Protein AF-A0A428X388-F1 (afdb_monomer)

pLDDT: mean 81.87, std 16.09, range [38.66, 98.56]

Nearest PDB structures (foldseek):
  1j8b-assembly1_A-2  TM=7.955E-01  e=9.023E-04  Haemophilus influenzae Rd KW20
  1pug-assembly1_A  TM=8.215E-01  e=1.025E-02  Escherichia coli
  1ybx-assembly1_A  TM=8.013E-01  e=8.458E-03  Acetivibrio thermocellus
  7aor-assembly1_an  TM=6.323E-01  e=2.354E-03  Trypanosoma cruzi strain CL Brener
  5yrx-assembly1_A-2  TM=7.423E-01  e=7.934E-03  Mycobacterium tuberculosis H37Rv

Secondary structure (DSSP, 8-state):
--TTTT------PPTTGGGTS-HHHHHHHHHHHHHHHHHHHHHHHHHHHHHHTTTS-SS-----------------SS-HHHHHHHHHHHHHHHHHHHHHHHHHHHHHHHHHTSPEEEE-TTSSEEEEE-TTS-EEEEEE-HHHHHHS-HHHHHHHHHHHHHHHHHHHHHHHHHHHHT-S-HHHHHHHT-HHHHHHHTTPPP----------

Solvent-accessible surface area (backbone atoms only — not comparable to full-atom values): 12632 Å² total; per-residue (Å²): 144,74,85,72,83,79,67,84,87,70,47,86,47,60,84,70,47,75,83,79,42,54,60,80,49,46,42,59,51,51,52,50,52,50,52,51,54,51,48,56,49,52,53,54,50,52,57,49,54,65,59,56,74,78,74,75,76,87,77,76,82,76,79,90,80,77,91,75,81,79,82,78,77,85,75,92,61,101,57,67,67,65,52,52,53,50,52,51,50,52,50,53,50,52,48,54,52,49,54,52,48,52,50,50,51,52,51,50,50,58,46,37,68,37,76,44,73,9,47,15,97,85,66,48,23,39,25,29,21,32,48,81,61,49,80,76,46,58,47,65,42,50,74,58,52,70,72,51,53,44,64,55,51,17,49,35,50,32,40,3,46,53,40,26,51,52,52,38,50,50,54,50,50,55,50,62,75,62,52,90,51,65,64,54,57,55,36,72,75,28,66,59,59,46,34,50,74,70,72,40,79,63,77,74,78,71,80,73,76,81,80,127

Sequence (212 aa):
MLATLGRIASVDVGPGWRSRISPADLTTAALAAYREASSRRLETWAAEIGRTDVSSGLDEMPSSDAGADPVIGSGSGPADESSHESIRRLWCLLQDATDRLGEVIREAAARGQAVVTGRDPGGHVVASFTGSGELTGLTLDEAWAAEAGHREIGTAVTAAITDGYAVVDQQARDSTSRWPFPDLDRISGSPAALLATLGLPAVAQDDVPRRD

Foldseek 3Di:
DPLPLDADQFFFFDPPVVVPAALVCVFVVSVVVVVVVVVVSVVVVVVVVVVVVPPPDPPDPDPPDDDDDPPPPPPPDPCVPVVVVLVVVVVVVVVVVVVVVVVVVVVVVVQQQDWFWFFFPVRQKIWIAGLSLHTDGIHGNNVCSVPDDSVRVRVGHSRRSVRSVVRSVVVVVVVVVVPPPPVVVVCVVDVQVVCVVSVHPRPPPPPPPPDD

Structure (mmCIF, N/CA/C/O backbone):
data_AF-A0A428X388-F1
#
_entry.id   AF-A0A428X388-F1
#
loop_
_atom_site.group_PDB
_atom_site.id
_atom_site.type_symbol
_atom_site.label_atom_id
_atom_site.label_alt_id
_atom_site.label_comp_id
_atom_site.label_asym_id
_atom_site.label_entity_id
_atom_site.label_seq_id
_atom_site.pdbx_PDB_ins_code
_atom_site.Cartn_x
_atom_site.Cartn_y
_atom_site.Cartn_z
_atom_site.occupancy
_atom_site.B_iso_or_equiv
_atom_site.auth_seq_id
_atom_site.auth_comp_id
_atom_site.auth_asym_id
_atom_site.auth_atom_id
_atom_site.pdbx_PDB_model_num
ATOM 1 N N . MET A 1 1 ? 5.345 -13.272 -11.390 1.00 38.66 1 MET A N 1
ATOM 2 C CA . MET A 1 1 ? 4.284 -13.436 -10.369 1.00 38.66 1 MET A CA 1
ATOM 3 C C . MET A 1 1 ? 4.889 -13.295 -8.960 1.00 38.66 1 MET A C 1
ATOM 5 O O . MET A 1 1 ? 4.853 -14.233 -8.182 1.00 38.66 1 MET A O 1
ATOM 9 N N . LEU A 1 2 ? 5.499 -12.139 -8.644 1.00 45.59 2 LEU A N 1
ATOM 10 C CA . LEU A 1 2 ? 6.309 -11.919 -7.422 1.00 45.59 2 LEU A CA 1
ATOM 11 C C . LEU A 1 2 ? 5.704 -10.889 -6.435 1.00 45.59 2 LEU A C 1
ATOM 13 O O . LEU A 1 2 ? 6.283 -10.640 -5.387 1.00 45.59 2 LEU A O 1
ATOM 17 N N . ALA A 1 3 ? 4.531 -10.309 -6.721 1.00 51.09 3 ALA A N 1
ATOM 18 C CA . ALA A 1 3 ? 3.997 -9.153 -5.979 1.00 51.09 3 ALA A CA 1
ATOM 19 C C . ALA A 1 3 ? 3.155 -9.481 -4.722 1.00 51.09 3 ALA A C 1
ATOM 21 O O . ALA A 1 3 ? 2.735 -8.570 -4.005 1.00 51.09 3 ALA A O 1
ATOM 22 N N . THR A 1 4 ? 2.890 -10.761 -4.436 1.00 58.19 4 THR A N 1
ATOM 23 C CA . THR A 1 4 ? 2.055 -11.171 -3.286 1.00 58.19 4 THR A CA 1
ATOM 24 C C . THR A 1 4 ? 2.866 -11.501 -2.032 1.00 58.19 4 THR A C 1
ATOM 26 O O . THR A 1 4 ? 2.307 -11.577 -0.939 1.00 58.19 4 THR A O 1
ATOM 29 N N . LEU A 1 5 ? 4.186 -11.672 -2.163 1.00 64.25 5 LEU A N 1
ATOM 30 C CA . LEU A 1 5 ? 5.093 -11.899 -1.040 1.00 64.25 5 LEU A CA 1
ATOM 31 C C . LEU A 1 5 ? 5.226 -10.584 -0.279 1.00 64.25 5 LEU A C 1
ATOM 33 O O . LEU A 1 5 ? 6.119 -9.783 -0.545 1.00 64.25 5 LEU A O 1
ATOM 37 N N . GLY A 1 6 ? 4.332 -10.322 0.667 1.00 79.44 6 GLY A N 1
ATOM 38 C CA . GLY A 1 6 ? 4.185 -8.940 1.112 1.00 79.44 6 GLY A CA 1
ATOM 39 C C . GLY A 1 6 ? 3.277 -8.721 2.288 1.00 79.44 6 GLY A C 1
ATOM 40 O O . GLY A 1 6 ? 3.643 -8.089 3.275 1.00 79.44 6 GLY A O 1
ATOM 41 N N . ARG A 1 7 ? 2.042 -9.146 2.068 1.00 90.94 7 ARG A N 1
ATOM 42 C CA . ARG A 1 7 ? 0.906 -8.339 2.476 1.00 90.94 7 ARG A CA 1
ATOM 43 C C . ARG A 1 7 ? 0.354 -8.808 3.800 1.00 90.94 7 ARG A C 1
ATOM 45 O O . ARG A 1 7 ? 0.352 -9.999 4.105 1.00 90.94 7 ARG A O 1
ATOM 52 N N . ILE A 1 8 ? -0.147 -7.845 4.555 1.00 92.19 8 ILE A N 1
ATOM 53 C CA . ILE A 1 8 ? -0.944 -8.124 5.738 1.00 92.19 8 ILE A CA 1
ATOM 54 C C . ILE A 1 8 ? -2.233 -8.797 5.263 1.00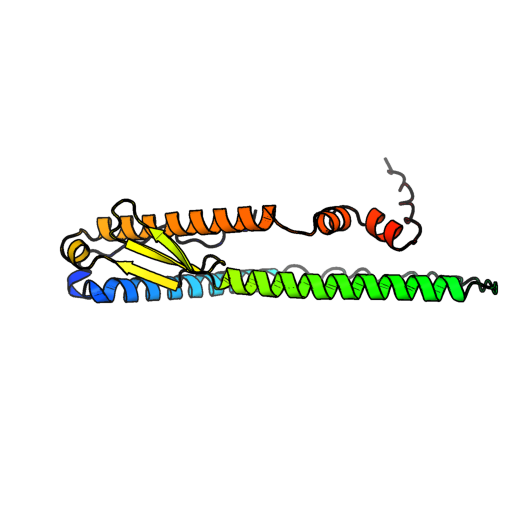 92.19 8 ILE A C 1
ATOM 56 O O . ILE A 1 8 ? -2.983 -8.212 4.485 1.00 92.19 8 ILE A O 1
ATOM 60 N N . ALA A 1 9 ? -2.461 -10.034 5.700 1.00 92.88 9 ALA A N 1
ATOM 61 C CA . ALA A 1 9 ? -3.679 -10.772 5.373 1.00 92.88 9 ALA A CA 1
ATOM 62 C C . ALA A 1 9 ? -4.852 -10.359 6.274 1.00 92.88 9 ALA A C 1
ATOM 64 O O . ALA A 1 9 ? -5.982 -10.248 5.809 1.00 92.88 9 ALA A O 1
ATOM 65 N N . SER A 1 10 ? -4.576 -10.128 7.559 1.00 95.19 10 SER A N 1
ATOM 66 C CA . SER A 1 10 ? -5.562 -9.710 8.552 1.00 95.19 10 SER A CA 1
ATOM 67 C C . SER A 1 10 ? -4.907 -8.936 9.692 1.00 95.19 10 SER A C 1
ATOM 69 O O . SER A 1 10 ? -3.714 -9.088 9.968 1.00 95.19 10 SER A O 1
ATOM 71 N N . VAL A 1 11 ? -5.709 -8.110 10.360 1.00 96.00 11 VAL A N 1
ATOM 72 C CA . VAL A 1 11 ? -5.360 -7.422 11.602 1.00 96.00 11 VAL A CA 1
ATOM 73 C C . VAL A 1 11 ? -6.357 -7.822 12.679 1.00 96.00 11 VAL A C 1
ATOM 75 O O . VAL A 1 11 ? -7.550 -7.539 12.575 1.00 96.00 11 VAL A O 1
ATOM 78 N N . ASP A 1 12 ? -5.849 -8.443 13.738 1.00 97.12 12 ASP A N 1
ATOM 79 C CA . ASP A 1 12 ? -6.640 -8.856 14.892 1.00 97.12 12 ASP A CA 1
ATOM 80 C C . ASP A 1 12 ? -6.395 -7.919 16.076 1.00 97.12 12 ASP A C 1
ATOM 82 O O . ASP A 1 12 ? -5.263 -7.727 16.525 1.00 97.12 12 ASP A O 1
ATOM 86 N N . VAL A 1 13 ? -7.475 -7.352 16.619 1.00 96.88 13 VAL A N 1
ATOM 87 C CA . VAL A 1 13 ? -7.430 -6.548 17.845 1.00 96.88 13 VAL A CA 1
ATOM 88 C C . VAL A 1 13 ? -7.901 -7.409 19.009 1.00 96.88 13 VAL A C 1
ATOM 90 O O . VAL A 1 13 ? -9.017 -7.930 19.010 1.00 96.88 13 VAL A O 1
ATOM 93 N N . GLY A 1 14 ? -7.046 -7.556 20.021 1.00 96.31 14 GLY A N 1
ATOM 94 C CA . GLY A 1 14 ? -7.346 -8.379 21.188 1.00 96.31 14 GLY A CA 1
ATOM 95 C C . GLY A 1 14 ? -8.554 -7.868 21.992 1.00 96.31 14 GLY A C 1
ATOM 96 O O . GLY A 1 14 ? -8.772 -6.654 22.101 1.00 96.31 14 GLY A O 1
ATOM 97 N N . PRO A 1 15 ? -9.343 -8.768 22.609 1.00 95.88 15 PRO A N 1
ATOM 98 C CA . PRO A 1 15 ? -10.388 -8.357 23.536 1.00 95.88 15 PRO A CA 1
ATOM 99 C C . PRO A 1 15 ? -9.775 -7.601 24.723 1.00 95.88 15 PRO A C 1
ATOM 101 O O . PRO A 1 15 ? -8.695 -7.934 25.209 1.00 95.88 15 PRO A O 1
ATOM 104 N N . GLY A 1 16 ? -10.469 -6.565 25.194 1.00 94.62 16 GLY A N 1
ATOM 105 C CA . GLY A 1 16 ? -10.000 -5.749 26.316 1.00 94.62 16 GLY A CA 1
ATOM 106 C C . GLY A 1 16 ? -8.892 -4.750 25.973 1.00 94.62 16 GLY A C 1
ATOM 107 O O . GLY A 1 16 ? -8.341 -4.161 26.892 1.00 94.62 16 GLY A O 1
ATOM 108 N N . TRP A 1 17 ? -8.580 -4.504 24.693 1.00 95.62 17 TRP A N 1
ATOM 109 C CA . TRP A 1 17 ? -7.577 -3.505 24.282 1.00 95.62 17 TRP A CA 1
ATOM 110 C C . TRP A 1 17 ? -7.770 -2.133 24.953 1.00 95.62 17 TRP A C 1
ATOM 112 O O . TRP A 1 17 ? -6.794 -1.514 25.369 1.00 95.62 17 TRP A O 1
ATOM 122 N N . ARG A 1 18 ? -9.028 -1.719 25.160 1.00 95.88 18 ARG A N 1
ATOM 123 C CA . ARG A 1 18 ? -9.400 -0.457 25.820 1.00 95.88 18 ARG A CA 1
ATOM 124 C C . ARG A 1 18 ? -8.858 -0.297 27.239 1.00 95.88 18 ARG A C 1
ATOM 126 O O . ARG A 1 18 ? -8.722 0.825 27.704 1.00 95.88 18 ARG A O 1
ATOM 133 N N . SER A 1 19 ? -8.578 -1.391 27.952 1.00 97.00 19 SER A N 1
ATOM 134 C CA . SER A 1 19 ? -8.001 -1.307 29.301 1.00 97.00 19 SER A CA 1
ATOM 135 C C . SER A 1 19 ? -6.494 -1.047 29.292 1.00 97.00 19 SER A C 1
ATOM 137 O O . SER A 1 19 ? -5.920 -0.782 30.344 1.00 97.00 19 SER A O 1
ATOM 139 N N . ARG A 1 20 ? -5.847 -1.143 28.124 1.00 96.81 20 ARG A N 1
ATOM 140 C CA . ARG A 1 20 ? -4.391 -1.030 27.964 1.00 96.81 20 ARG A CA 1
ATOM 141 C C . ARG A 1 20 ? -3.971 0.149 27.098 1.00 96.81 20 ARG A C 1
ATOM 143 O O . ARG A 1 20 ? -2.893 0.687 27.313 1.00 96.81 20 ARG A O 1
ATOM 150 N N . ILE A 1 21 ? -4.777 0.492 26.097 1.00 96.44 21 ILE A N 1
ATOM 151 C CA . ILE A 1 21 ? -4.431 1.452 25.050 1.00 96.44 21 ILE A CA 1
ATOM 152 C C . ILE A 1 21 ? -5.644 2.353 24.822 1.00 96.44 21 ILE A C 1
ATOM 154 O O . ILE A 1 21 ? -6.772 1.862 24.723 1.00 96.44 21 ILE A O 1
ATOM 158 N N . SER A 1 22 ? -5.416 3.666 24.765 1.00 95.56 22 SER A N 1
ATOM 159 C CA . SER A 1 22 ? -6.469 4.624 24.427 1.00 95.56 22 SER A CA 1
ATOM 160 C C . SER A 1 22 ? -6.843 4.514 22.937 1.00 95.56 22 SER A C 1
ATOM 162 O O . SER A 1 22 ? -6.022 4.065 22.136 1.00 95.56 22 SER A O 1
ATOM 164 N N . PRO A 1 23 ? -8.056 4.917 22.514 1.00 93.31 23 PRO A N 1
ATOM 165 C CA . PRO A 1 23 ? -8.412 4.934 21.092 1.00 93.31 23 PRO A CA 1
ATOM 166 C C . PRO A 1 23 ? -7.421 5.725 20.222 1.00 93.31 23 PRO A C 1
ATOM 168 O O . PRO A 1 23 ? -7.079 5.268 19.133 1.00 93.31 23 PRO A O 1
ATOM 171 N N . ALA A 1 24 ? -6.895 6.844 20.732 1.00 91.38 24 ALA A N 1
ATOM 172 C CA . ALA A 1 24 ? -5.895 7.664 20.045 1.00 91.38 24 ALA A CA 1
ATOM 173 C C . ALA A 1 24 ? -4.551 6.931 19.851 1.00 91.38 24 ALA A C 1
ATOM 175 O O . ALA A 1 24 ? -3.897 7.079 18.819 1.00 91.38 24 ALA A O 1
ATOM 176 N N . ASP A 1 25 ? -4.156 6.082 20.805 1.00 95.94 25 ASP A N 1
ATOM 177 C CA . ASP A 1 25 ? -2.898 5.322 20.748 1.00 95.94 25 ASP A CA 1
ATOM 178 C C . ASP A 1 25 ? -3.000 4.041 19.902 1.00 95.94 25 ASP A C 1
ATOM 180 O O . ASP A 1 25 ? -1.984 3.412 19.585 1.00 95.94 25 ASP A O 1
ATOM 184 N N . LEU A 1 26 ? -4.215 3.633 19.520 1.00 95.06 26 LEU A N 1
ATOM 185 C CA . LEU A 1 26 ? -4.456 2.386 18.797 1.00 95.06 26 LEU A CA 1
ATOM 186 C C . LEU A 1 26 ? -3.793 2.378 17.414 1.00 95.06 26 LEU A C 1
ATOM 188 O O . LEU A 1 26 ? -3.253 1.355 16.994 1.00 95.06 26 LEU A O 1
ATOM 192 N N . THR A 1 27 ? -3.786 3.520 16.727 1.00 95.44 27 THR A N 1
ATOM 193 C CA . THR A 1 27 ? -3.130 3.693 15.420 1.00 95.44 27 THR A CA 1
ATOM 194 C C . THR A 1 27 ? -1.617 3.519 15.528 1.00 95.44 27 THR A C 1
ATOM 196 O O . THR A 1 27 ? -1.015 2.775 14.752 1.00 95.44 27 THR A O 1
ATOM 199 N N . THR A 1 28 ? -1.007 4.133 16.544 1.00 95.88 28 THR A N 1
ATOM 200 C CA . THR A 1 28 ? 0.424 4.008 16.845 1.00 95.88 28 THR A CA 1
ATOM 201 C C . THR A 1 28 ? 0.790 2.564 17.184 1.00 95.88 28 THR A C 1
ATOM 203 O O . THR A 1 28 ? 1.770 2.035 16.654 1.00 95.88 28 THR A O 1
ATOM 206 N N . ALA A 1 29 ? -0.016 1.893 18.012 1.00 95.94 29 ALA A N 1
ATOM 207 C CA . ALA A 1 29 ? 0.194 0.492 18.367 1.00 95.94 29 ALA A CA 1
ATOM 208 C C . ALA A 1 29 ? 0.075 -0.442 17.150 1.00 95.94 29 ALA A C 1
ATOM 210 O O . ALA A 1 29 ? 0.906 -1.334 16.975 1.00 95.94 29 ALA A O 1
ATOM 211 N N . ALA A 1 30 ? -0.911 -0.214 16.277 1.00 94.81 30 ALA A N 1
ATOM 212 C CA . ALA A 1 30 ? -1.085 -0.982 15.047 1.00 94.81 30 ALA A CA 1
ATOM 213 C C . ALA A 1 30 ? 0.105 -0.809 14.085 1.00 94.81 30 ALA A C 1
ATOM 215 O O . ALA A 1 30 ? 0.614 -1.796 13.553 1.00 94.81 30 ALA A O 1
ATOM 216 N N . LEU A 1 31 ? 0.604 0.420 13.907 1.00 95.69 31 LEU A N 1
ATOM 217 C CA . LEU A 1 31 ? 1.796 0.687 13.091 1.00 95.69 31 LEU A CA 1
ATOM 218 C C . LEU A 1 31 ? 3.059 0.042 13.676 1.00 95.69 31 LEU A C 1
ATOM 220 O O . LEU A 1 31 ? 3.881 -0.487 12.927 1.00 95.69 31 LEU A O 1
ATOM 224 N N . ALA A 1 32 ? 3.220 0.053 15.001 1.00 96.00 32 ALA A N 1
ATOM 225 C CA . ALA A 1 32 ? 4.333 -0.625 15.660 1.00 96.00 32 ALA A CA 1
ATOM 226 C C . ALA A 1 32 ? 4.282 -2.145 15.433 1.00 96.00 32 ALA A C 1
ATOM 228 O O . ALA A 1 32 ? 5.282 -2.735 15.021 1.00 96.00 32 ALA A O 1
ATOM 229 N N . ALA A 1 33 ? 3.107 -2.758 15.609 1.00 95.19 33 ALA A N 1
ATOM 230 C CA . ALA A 1 33 ? 2.899 -4.182 15.353 1.00 95.19 33 ALA A CA 1
ATOM 231 C C . ALA A 1 33 ? 3.174 -4.553 13.884 1.00 95.19 33 ALA A C 1
ATOM 233 O O . ALA A 1 33 ? 3.804 -5.575 13.610 1.00 95.19 33 ALA A O 1
ATOM 234 N N . TYR A 1 34 ? 2.769 -3.703 12.935 1.00 94.44 34 TYR A N 1
ATOM 235 C CA . TYR A 1 34 ? 3.084 -3.885 11.516 1.00 94.44 34 TYR A CA 1
ATOM 236 C C . TYR A 1 34 ? 4.594 -3.878 11.239 1.00 94.44 34 TYR A C 1
ATOM 238 O O . TYR A 1 34 ? 5.100 -4.749 10.524 1.00 94.44 34 TYR A O 1
ATOM 246 N N . ARG A 1 35 ? 5.328 -2.913 11.804 1.00 94.25 35 ARG A N 1
ATOM 247 C CA . ARG A 1 35 ? 6.787 -2.815 11.629 1.00 94.25 35 ARG A CA 1
ATOM 248 C C . ARG A 1 35 ? 7.498 -4.029 12.211 1.00 94.25 35 ARG A C 1
ATOM 250 O O . ARG A 1 35 ? 8.385 -4.582 11.567 1.00 94.25 35 ARG A O 1
ATOM 257 N N . GLU A 1 36 ? 7.072 -4.484 13.386 1.00 95.38 36 GLU A N 1
ATOM 258 C CA . GLU A 1 36 ? 7.605 -5.697 14.003 1.00 95.38 36 GLU A CA 1
ATOM 259 C C . GLU A 1 36 ? 7.332 -6.940 13.142 1.00 95.38 36 GLU A C 1
ATOM 261 O O . GLU A 1 36 ? 8.247 -7.722 12.877 1.00 95.38 36 GLU A O 1
ATOM 266 N N . ALA A 1 37 ? 6.103 -7.103 12.640 1.00 93.06 37 ALA A N 1
ATOM 267 C CA . ALA A 1 37 ? 5.752 -8.204 11.743 1.00 93.06 37 ALA A CA 1
ATOM 268 C C . ALA A 1 37 ? 6.585 -8.179 10.448 1.00 93.06 37 ALA A C 1
ATOM 270 O O . ALA A 1 37 ? 7.050 -9.223 9.984 1.00 93.06 37 ALA A O 1
ATOM 271 N N . SER A 1 38 ? 6.825 -6.985 9.899 1.00 91.06 38 SER A N 1
ATOM 272 C CA . SER A 1 38 ? 7.677 -6.786 8.724 1.00 91.06 38 SER A CA 1
ATOM 273 C C . SER A 1 38 ? 9.138 -7.159 9.002 1.00 91.06 38 SER A C 1
ATOM 275 O O . SER A 1 38 ? 9.738 -7.862 8.190 1.00 91.06 38 SER A O 1
ATOM 277 N N . SER A 1 39 ? 9.691 -6.783 10.164 1.00 93.62 39 SER A N 1
ATOM 278 C CA . SER A 1 39 ? 11.056 -7.162 10.576 1.00 93.62 39 SER A CA 1
ATOM 279 C C . SER A 1 39 ? 11.214 -8.675 10.685 1.00 93.62 39 SER A C 1
ATOM 281 O O . SER A 1 39 ? 12.067 -9.256 10.017 1.00 93.62 39 SER A O 1
ATOM 283 N N . ARG A 1 40 ? 10.322 -9.343 11.433 1.00 94.62 40 ARG A N 1
ATOM 284 C CA . ARG A 1 40 ? 10.354 -10.809 11.601 1.00 94.62 40 ARG A CA 1
ATOM 285 C C . ARG A 1 40 ? 10.288 -11.538 10.267 1.00 94.62 40 ARG A C 1
ATOM 287 O O . ARG A 1 40 ? 10.903 -12.587 10.074 1.00 94.62 40 ARG A O 1
ATOM 294 N N . ARG A 1 41 ? 9.527 -10.988 9.325 1.00 90.62 41 ARG A N 1
ATOM 295 C CA . ARG A 1 41 ? 9.430 -11.543 7.984 1.00 90.62 41 ARG A CA 1
ATOM 296 C C . ARG A 1 41 ? 10.732 -11.388 7.201 1.00 90.62 41 ARG A C 1
ATOM 298 O O . ARG A 1 41 ? 11.147 -12.354 6.564 1.00 90.62 41 ARG A O 1
ATOM 305 N N . LEU A 1 42 ? 11.368 -10.217 7.245 1.00 91.31 42 LEU A N 1
ATOM 306 C CA . LEU A 1 42 ? 12.675 -10.003 6.614 1.00 91.31 42 LEU A CA 1
ATOM 307 C C . LEU A 1 42 ? 13.737 -10.931 7.211 1.00 91.31 42 LEU A C 1
ATOM 309 O O . LEU A 1 42 ? 14.496 -11.538 6.463 1.00 91.31 42 LEU A O 1
ATOM 313 N N . GLU A 1 43 ? 13.732 -11.116 8.530 1.00 93.94 43 GLU A N 1
ATOM 314 C CA . GLU A 1 43 ? 14.608 -12.062 9.231 1.00 93.94 43 GLU A CA 1
ATOM 315 C C . GLU A 1 43 ? 14.364 -13.508 8.774 1.00 93.94 43 GLU A C 1
ATOM 317 O O . GLU A 1 43 ? 15.310 -14.232 8.464 1.00 93.94 43 GLU A O 1
ATOM 322 N N . THR A 1 44 ? 13.096 -13.917 8.658 1.00 92.00 44 THR A N 1
ATOM 323 C CA . THR A 1 44 ? 12.720 -15.257 8.175 1.00 92.00 44 THR A CA 1
ATOM 324 C C . THR A 1 44 ? 13.182 -15.481 6.735 1.00 92.00 44 THR A C 1
ATOM 326 O O . THR A 1 44 ? 13.716 -16.540 6.409 1.00 92.00 44 THR A O 1
ATOM 329 N N . TRP A 1 45 ? 13.010 -14.478 5.872 1.00 89.44 45 TRP A N 1
ATOM 330 C CA . TRP A 1 45 ? 13.443 -14.539 4.479 1.00 89.44 45 TRP A CA 1
ATOM 331 C C . TRP A 1 45 ? 14.972 -14.579 4.351 1.00 89.44 45 TRP A C 1
ATOM 333 O O . TRP A 1 45 ? 15.503 -15.412 3.617 1.00 89.44 45 TRP A O 1
ATOM 343 N N . ALA A 1 46 ? 15.690 -13.755 5.118 1.00 89.25 46 ALA A N 1
ATOM 344 C CA . ALA A 1 46 ? 17.152 -13.765 5.154 1.00 89.25 46 ALA A CA 1
ATOM 345 C C . ALA A 1 46 ? 17.705 -15.118 5.637 1.00 89.25 46 ALA A C 1
ATOM 347 O O . ALA A 1 46 ? 18.658 -15.645 5.061 1.00 89.25 46 ALA A O 1
ATOM 348 N N . ALA A 1 47 ? 17.070 -15.725 6.645 1.00 91.19 47 ALA A N 1
ATOM 349 C CA . ALA A 1 47 ? 17.433 -17.050 7.140 1.00 91.19 47 ALA A CA 1
ATOM 350 C C . ALA A 1 47 ? 17.176 -18.179 6.123 1.00 91.19 47 ALA A C 1
ATOM 352 O O . ALA A 1 47 ? 17.807 -19.233 6.212 1.00 91.19 47 ALA A O 1
ATOM 353 N N . GLU A 1 48 ? 16.243 -17.997 5.184 1.00 88.50 48 GLU A N 1
ATOM 354 C CA . GLU A 1 48 ? 15.973 -18.951 4.100 1.00 88.50 48 GLU A CA 1
ATOM 355 C C . GLU A 1 48 ? 17.030 -18.860 2.989 1.00 88.50 48 GLU A C 1
ATOM 357 O O . GLU A 1 48 ? 17.550 -19.883 2.540 1.00 88.50 48 GLU A O 1
ATOM 362 N N . ILE A 1 49 ? 17.422 -17.641 2.600 1.00 86.44 49 ILE A N 1
ATOM 363 C CA . ILE A 1 49 ? 18.489 -17.427 1.607 1.00 86.44 49 ILE A CA 1
ATOM 364 C C . ILE A 1 49 ? 19.809 -18.016 2.103 1.00 86.44 49 ILE A C 1
ATOM 366 O O . ILE A 1 49 ? 20.444 -18.786 1.385 1.00 86.44 49 ILE A O 1
ATOM 370 N N . GLY A 1 50 ? 20.172 -17.754 3.363 1.00 84.88 50 GLY A N 1
ATOM 371 C CA . GLY A 1 50 ? 21.397 -18.299 3.954 1.00 84.88 50 GLY A CA 1
ATOM 372 C C . GLY A 1 50 ? 21.432 -19.831 4.025 1.00 84.88 50 GLY A C 1
ATOM 373 O O . GLY A 1 50 ? 22.511 -20.415 4.045 1.00 84.88 50 GLY A O 1
ATOM 374 N N . ARG A 1 51 ? 20.273 -20.507 4.027 1.00 84.25 51 ARG A N 1
ATOM 375 C CA . ARG A 1 51 ? 20.195 -21.978 3.957 1.00 84.25 51 ARG A CA 1
ATOM 376 C C . ARG A 1 51 ? 20.382 -22.519 2.539 1.00 84.25 51 ARG A C 1
ATOM 378 O O . ARG A 1 51 ? 20.835 -23.651 2.389 1.00 84.25 51 ARG A O 1
ATOM 385 N N . THR A 1 52 ? 20.071 -21.724 1.519 1.00 75.31 52 THR A N 1
ATOM 386 C CA . THR A 1 52 ? 20.147 -22.143 0.111 1.00 75.31 52 THR A CA 1
ATOM 387 C C . THR A 1 52 ? 21.586 -22.092 -0.420 1.00 75.31 52 THR A C 1
ATOM 389 O O . THR A 1 52 ? 22.001 -23.005 -1.135 1.00 75.31 52 THR A O 1
ATOM 392 N N . ASP A 1 53 ? 22.378 -21.101 0.001 1.00 63.91 53 ASP A N 1
ATOM 393 C CA . ASP A 1 53 ? 23.757 -20.901 -0.481 1.00 63.91 53 ASP A CA 1
ATOM 394 C C . ASP A 1 53 ? 24.767 -21.956 0.006 1.00 63.91 53 ASP A C 1
ATOM 396 O O . ASP A 1 53 ? 25.799 -22.165 -0.626 1.00 63.91 53 ASP A O 1
ATOM 400 N N . VAL A 1 54 ? 24.491 -22.667 1.104 1.00 58.94 54 VAL A N 1
ATOM 401 C CA . VAL A 1 54 ? 25.473 -23.596 1.704 1.00 58.94 54 VAL A CA 1
ATOM 402 C C . VAL A 1 54 ? 25.314 -25.040 1.200 1.00 58.94 54 VAL A C 1
ATOM 404 O O . VAL A 1 54 ? 26.177 -25.876 1.451 1.00 58.94 54 VAL A O 1
ATOM 407 N N . SER A 1 55 ? 24.244 -25.364 0.46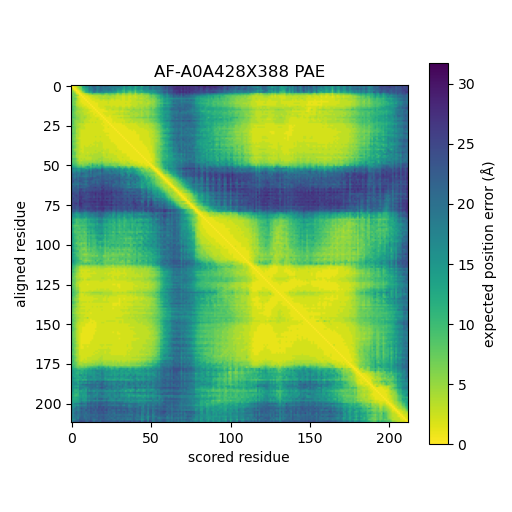1 1.00 56.09 55 SER A N 1
ATOM 408 C CA . SER A 1 55 ? 23.933 -26.756 0.080 1.00 56.09 55 SER A CA 1
ATOM 409 C C . SER A 1 55 ? 24.089 -27.106 -1.406 1.00 56.09 55 SER A C 1
ATOM 411 O O . SER A 1 55 ? 23.988 -28.284 -1.729 1.00 56.09 55 SER A O 1
ATOM 413 N N . SER A 1 56 ? 24.363 -26.151 -2.308 1.00 54.44 56 SER A N 1
ATOM 414 C CA . SER A 1 56 ? 24.196 -26.405 -3.759 1.00 54.44 56 SER A CA 1
ATOM 415 C C . SER A 1 56 ? 25.377 -26.068 -4.686 1.00 54.44 56 SER A C 1
ATOM 417 O O . SER A 1 56 ? 25.144 -25.933 -5.882 1.00 54.44 56 SER A O 1
ATOM 419 N N . GLY A 1 57 ? 26.631 -25.931 -4.229 1.00 52.59 57 GLY A N 1
ATOM 420 C CA . GLY A 1 57 ? 27.659 -25.408 -5.152 1.00 52.59 57 GLY A CA 1
ATOM 421 C C . GLY A 1 57 ? 29.134 -25.638 -4.845 1.00 52.59 57 GLY A C 1
ATOM 422 O O . GLY A 1 57 ? 29.926 -24.731 -5.076 1.00 52.59 57 GLY A O 1
ATOM 423 N N . LEU A 1 58 ? 29.530 -26.817 -4.355 1.00 54.72 58 LEU A N 1
ATOM 424 C CA . LEU A 1 58 ? 30.944 -27.233 -4.424 1.00 54.72 58 LEU A CA 1
ATOM 425 C C . LEU A 1 58 ? 31.208 -28.404 -5.376 1.00 54.72 58 LEU A C 1
ATOM 427 O O . LEU A 1 58 ? 32.359 -28.816 -5.485 1.00 54.72 58 LEU A O 1
ATOM 431 N N . ASP A 1 59 ? 30.197 -28.891 -6.099 1.00 51.81 59 ASP A N 1
ATOM 432 C CA . ASP A 1 59 ? 30.424 -29.850 -7.178 1.00 51.81 59 ASP A CA 1
ATOM 433 C C . ASP A 1 59 ? 30.415 -29.138 -8.533 1.00 51.81 59 ASP A C 1
ATOM 435 O O . ASP A 1 59 ? 29.435 -28.514 -8.935 1.00 51.81 59 ASP A O 1
ATOM 439 N N . GLU A 1 60 ? 31.555 -29.263 -9.208 1.00 53.28 60 GLU A N 1
ATOM 440 C CA . GLU A 1 60 ? 31.741 -29.077 -10.644 1.00 53.28 60 GLU A CA 1
ATOM 441 C C . GLU A 1 60 ? 31.616 -27.645 -11.185 1.00 53.28 60 GLU A C 1
ATOM 443 O O . GLU A 1 60 ? 30.728 -27.279 -11.948 1.00 53.28 60 GLU A O 1
ATOM 448 N N . MET A 1 61 ? 32.636 -26.841 -10.876 1.00 51.97 61 MET A N 1
ATOM 449 C CA . MET A 1 61 ? 33.102 -25.811 -11.804 1.00 51.97 61 MET A CA 1
ATOM 450 C C . MET A 1 61 ? 33.614 -26.532 -13.070 1.00 51.97 61 MET A C 1
ATOM 452 O O . MET A 1 61 ? 34.638 -27.217 -12.977 1.00 51.97 61 MET A O 1
ATOM 456 N N . PRO A 1 62 ? 32.960 -26.428 -14.244 1.00 55.03 62 PRO A N 1
ATOM 457 C CA . PRO A 1 62 ? 33.531 -26.968 -15.467 1.00 55.03 62 PRO A CA 1
ATOM 458 C C . PRO A 1 62 ? 34.806 -26.182 -15.772 1.00 55.03 62 PRO A C 1
ATOM 460 O O . PRO A 1 62 ? 34.777 -24.969 -15.998 1.00 55.03 62 PRO A O 1
ATOM 463 N N . SER A 1 63 ? 35.946 -26.867 -15.728 1.00 46.72 63 SER A N 1
ATOM 464 C CA . SER A 1 63 ? 37.212 -26.327 -16.207 1.00 46.72 63 SER A CA 1
ATOM 465 C C . SER A 1 63 ? 37.035 -25.905 -17.664 1.00 46.72 63 SER A C 1
ATOM 467 O O . SER A 1 63 ? 36.799 -26.732 -18.541 1.00 46.72 63 SER A O 1
ATOM 469 N N . SER A 1 64 ? 37.106 -24.597 -17.904 1.00 47.75 64 SER A N 1
ATOM 470 C CA . SER A 1 64 ? 37.108 -24.000 -19.235 1.00 47.75 64 SER A CA 1
ATOM 471 C C . SER A 1 64 ? 38.440 -24.317 -19.911 1.00 47.75 64 SER A C 1
ATOM 473 O O . SER A 1 64 ? 39.368 -23.512 -19.874 1.00 47.75 64 SER A O 1
ATOM 475 N N . ASP A 1 65 ? 38.530 -25.505 -20.497 1.00 52.56 65 ASP A N 1
ATOM 476 C CA . ASP A 1 65 ? 39.672 -25.968 -21.274 1.00 52.56 65 ASP A CA 1
ATOM 477 C C . ASP A 1 65 ? 39.267 -26.007 -22.756 1.00 52.56 65 ASP A C 1
ATOM 479 O O . ASP A 1 65 ? 38.584 -26.930 -23.192 1.00 52.56 65 ASP A O 1
ATOM 483 N N . ALA A 1 66 ? 39.600 -24.946 -23.502 1.00 49.97 66 ALA A N 1
ATOM 484 C CA . ALA A 1 66 ? 39.830 -24.948 -24.955 1.00 49.97 66 ALA A CA 1
ATOM 485 C C . ALA A 1 66 ? 40.077 -23.513 -25.449 1.00 49.97 66 ALA A C 1
ATOM 487 O O . ALA A 1 66 ? 39.153 -22.766 -25.775 1.00 49.97 66 ALA A O 1
ATOM 488 N N . GLY A 1 67 ? 41.354 -23.138 -25.523 1.00 47.44 67 GLY A N 1
ATOM 489 C CA . GLY A 1 67 ? 41.793 -21.977 -26.283 1.00 47.44 67 GLY A CA 1
ATOM 490 C C . GLY A 1 67 ? 41.553 -22.196 -27.777 1.00 47.44 67 GLY A C 1
ATOM 491 O O . GLY A 1 67 ? 42.124 -23.103 -28.379 1.00 47.44 67 GLY A O 1
ATOM 492 N N . ALA A 1 68 ? 40.726 -21.343 -28.372 1.00 48.59 68 ALA A N 1
ATOM 493 C CA . ALA A 1 68 ? 40.734 -21.082 -29.801 1.00 48.59 68 ALA A CA 1
ATOM 494 C C . ALA A 1 68 ? 41.199 -19.635 -29.982 1.00 48.59 68 ALA A C 1
ATOM 496 O O . ALA A 1 68 ? 40.466 -18.695 -29.673 1.00 48.59 68 ALA A O 1
ATOM 497 N N . ASP A 1 69 ? 42.448 -19.476 -30.421 1.00 49.28 69 ASP A N 1
ATOM 498 C CA . ASP A 1 69 ? 43.028 -18.186 -30.790 1.00 49.28 69 ASP A CA 1
ATOM 499 C C . ASP A 1 69 ? 42.149 -17.509 -31.856 1.00 49.28 69 ASP A C 1
ATOM 501 O O . ASP A 1 69 ? 41.923 -18.094 -32.924 1.00 49.28 69 ASP A O 1
ATOM 505 N N . PRO A 1 70 ? 41.661 -16.276 -31.630 1.00 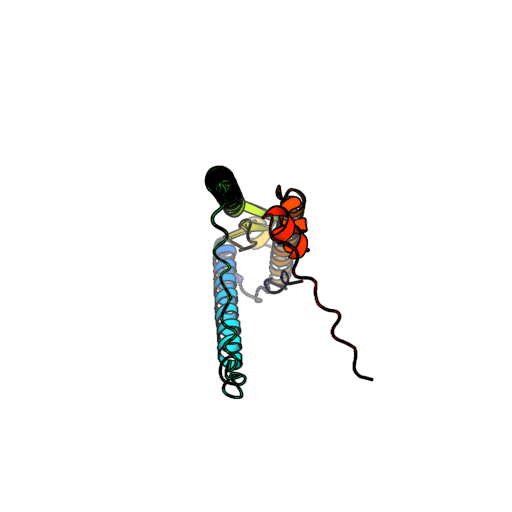53.56 70 PRO A N 1
ATOM 506 C CA . PRO A 1 70 ? 41.037 -15.515 -32.694 1.00 53.56 70 PRO A CA 1
ATOM 507 C C . PRO A 1 70 ? 42.124 -15.124 -33.701 1.00 53.56 70 PRO A C 1
ATOM 509 O O . PRO A 1 70 ? 42.992 -14.297 -33.425 1.00 53.56 70 PRO A O 1
ATOM 512 N N . VAL A 1 71 ? 42.070 -15.713 -34.896 1.00 54.19 71 VAL A N 1
ATOM 513 C CA . VAL A 1 71 ? 42.833 -15.250 -36.061 1.00 54.19 71 VAL A CA 1
ATOM 514 C C . VAL A 1 71 ? 42.335 -13.847 -36.413 1.00 54.19 71 VAL A C 1
ATOM 516 O O . VAL A 1 71 ? 41.354 -13.670 -37.134 1.00 54.19 71 VAL A O 1
ATOM 519 N N . ILE A 1 72 ? 43.000 -12.829 -35.866 1.00 52.69 72 ILE A N 1
ATOM 520 C CA . ILE A 1 72 ? 42.790 -11.429 -36.229 1.00 52.69 72 ILE A CA 1
ATOM 521 C C . ILE A 1 72 ? 43.393 -11.230 -37.623 1.00 52.69 72 ILE A C 1
ATOM 523 O O . ILE A 1 72 ? 44.589 -10.993 -37.785 1.00 52.69 72 ILE A O 1
ATOM 527 N N . GLY A 1 73 ? 42.557 -11.361 -38.652 1.00 46.19 73 GLY A N 1
ATOM 528 C CA . GLY A 1 73 ? 42.907 -10.992 -40.018 1.00 46.19 73 GLY A CA 1
ATOM 529 C C . GLY A 1 73 ? 43.125 -9.482 -40.118 1.00 46.19 73 GLY A C 1
ATOM 530 O O . GLY A 1 73 ? 42.167 -8.712 -40.132 1.00 46.19 73 GLY A O 1
ATOM 531 N N . SER A 1 74 ? 44.386 -9.053 -40.193 1.00 45.56 74 SER A N 1
ATOM 532 C CA . SER A 1 74 ? 44.781 -7.668 -40.468 1.00 45.56 74 SER A CA 1
ATOM 533 C C . SER A 1 74 ? 44.441 -7.278 -41.911 1.00 45.56 74 SER A C 1
ATOM 535 O O . SER A 1 74 ? 45.284 -7.310 -42.805 1.00 45.56 74 SER A O 1
ATOM 537 N N . GLY A 1 75 ? 43.183 -6.913 -42.149 1.00 48.97 75 GLY A N 1
ATOM 538 C CA . GLY A 1 75 ? 42.753 -6.239 -43.370 1.00 48.97 75 GLY A CA 1
ATOM 539 C C . GLY A 1 75 ? 43.034 -4.740 -43.282 1.00 48.97 75 GLY A C 1
ATOM 540 O O . GLY A 1 75 ? 42.183 -3.977 -42.836 1.00 48.97 75 GLY A O 1
ATOM 541 N N . SER A 1 76 ? 44.221 -4.303 -43.706 1.00 49.34 76 SER A N 1
ATOM 542 C CA . SER A 1 76 ? 44.557 -2.882 -43.875 1.00 49.34 76 SER A CA 1
ATOM 543 C C . SER A 1 76 ? 43.884 -2.317 -45.133 1.00 49.34 76 SER A C 1
ATOM 545 O O . SER A 1 76 ? 44.496 -2.218 -46.192 1.00 49.34 76 SER A O 1
ATOM 547 N N . GLY A 1 77 ? 42.601 -1.975 -45.021 1.00 56.09 77 GLY A N 1
ATOM 548 C CA . GLY A 1 77 ? 41.873 -1.132 -45.976 1.00 56.09 77 GLY A CA 1
ATOM 549 C C . GLY A 1 77 ? 41.447 0.192 -45.322 1.00 56.09 77 GLY A C 1
ATOM 550 O O . GLY A 1 77 ? 41.493 0.286 -44.096 1.00 56.09 77 GLY A O 1
ATOM 551 N N . PRO A 1 78 ? 41.031 1.218 -46.093 1.00 50.84 78 PRO A N 1
ATOM 552 C CA . PRO A 1 78 ? 40.616 2.536 -45.588 1.00 50.84 78 PRO A CA 1
ATOM 553 C C . PRO A 1 78 ? 39.271 2.471 -44.827 1.00 50.84 78 PRO A C 1
ATOM 555 O O . PRO A 1 78 ? 38.251 2.978 -45.280 1.00 50.84 78 PRO A O 1
ATOM 558 N N . ALA A 1 79 ? 39.270 1.802 -43.672 1.00 55.62 79 ALA A N 1
ATOM 559 C CA . ALA A 1 79 ? 38.110 1.494 -42.828 1.00 55.62 79 ALA A CA 1
ATOM 560 C C . ALA A 1 79 ? 38.005 2.388 -41.571 1.00 55.62 79 ALA A C 1
ATOM 562 O O . ALA A 1 79 ? 37.157 2.163 -40.703 1.00 55.62 79 ALA A O 1
ATOM 563 N N . ASP A 1 80 ? 38.857 3.409 -41.466 1.00 59.03 80 ASP A N 1
ATOM 564 C CA . ASP A 1 80 ? 39.058 4.163 -40.223 1.00 59.03 80 ASP A CA 1
ATOM 565 C C . ASP A 1 80 ? 37.958 5.215 -39.962 1.00 59.03 80 ASP A C 1
ATOM 567 O O . ASP A 1 80 ? 37.575 5.467 -38.821 1.00 59.03 80 ASP A O 1
ATOM 571 N N . GLU A 1 81 ? 37.343 5.776 -41.011 1.00 64.50 81 GLU A N 1
ATOM 572 C CA . GLU A 1 81 ? 36.273 6.777 -40.846 1.00 64.50 81 GLU A CA 1
ATOM 573 C C . GLU A 1 81 ? 34.914 6.154 -40.477 1.00 64.50 81 GLU A C 1
ATOM 575 O O . GLU A 1 81 ? 34.198 6.681 -39.626 1.00 64.50 81 GLU A O 1
ATOM 580 N N . SER A 1 82 ? 34.562 4.998 -41.055 1.00 68.06 82 SER A N 1
ATOM 581 C CA . SER A 1 82 ? 33.285 4.320 -40.750 1.00 68.06 82 SER A CA 1
ATOM 582 C C . SER A 1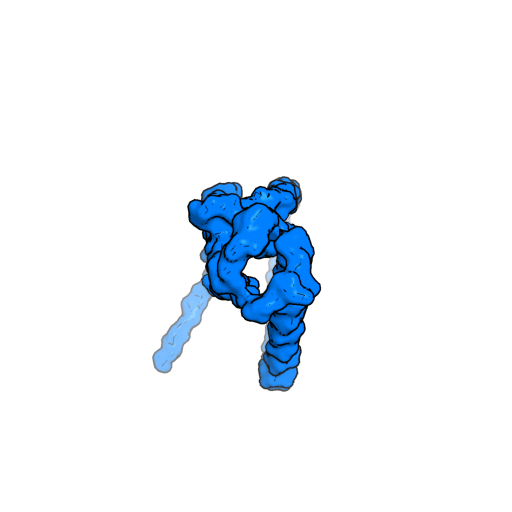 82 ? 33.257 3.709 -39.344 1.00 68.06 82 SER A C 1
ATOM 584 O O . SER A 1 82 ? 32.199 3.655 -38.709 1.00 68.06 82 SER A O 1
ATOM 586 N N . SER A 1 83 ? 34.414 3.285 -38.830 1.00 71.31 83 SER A N 1
ATOM 587 C CA . SER A 1 83 ? 34.538 2.714 -37.483 1.00 71.31 83 SER A CA 1
ATOM 588 C C . SER A 1 83 ? 34.389 3.791 -36.405 1.00 71.31 83 SER A C 1
ATOM 590 O O . SER A 1 83 ? 33.620 3.613 -35.457 1.00 71.31 83 SER A O 1
ATOM 592 N N . HIS A 1 84 ? 35.034 4.949 -36.585 1.00 77.31 84 HIS A N 1
ATOM 593 C CA . HIS A 1 84 ? 34.889 6.086 -35.672 1.00 77.31 84 HIS A CA 1
ATOM 594 C C . HIS A 1 84 ? 33.455 6.628 -35.617 1.00 77.31 84 HIS A C 1
ATOM 596 O O . HIS A 1 84 ? 32.948 6.913 -34.530 1.00 77.31 84 HIS A O 1
ATOM 602 N N . GLU A 1 85 ? 32.769 6.718 -36.758 1.00 79.12 85 GLU A N 1
ATOM 603 C CA . GLU A 1 85 ? 31.372 7.164 -36.805 1.00 79.12 85 GLU A CA 1
ATOM 604 C C . GLU A 1 85 ? 30.425 6.171 -36.105 1.00 79.12 85 GLU A C 1
ATOM 606 O O . GLU A 1 85 ? 29.506 6.577 -35.391 1.00 79.12 85 GLU A O 1
ATOM 611 N N . SER A 1 86 ? 30.681 4.866 -36.231 1.00 74.50 86 SER A N 1
ATOM 612 C CA . SER A 1 86 ? 29.892 3.822 -35.561 1.00 74.50 86 SER A CA 1
ATOM 613 C C . SER A 1 86 ? 30.044 3.872 -34.036 1.00 74.50 86 SER A C 1
ATOM 615 O O . SER A 1 86 ? 29.047 3.842 -33.314 1.00 74.50 86 SER A O 1
ATOM 617 N N . ILE A 1 87 ? 31.276 4.033 -33.536 1.00 82.25 87 ILE A N 1
ATOM 618 C CA . ILE A 1 87 ? 31.553 4.189 -32.098 1.00 82.25 87 ILE A CA 1
ATOM 619 C C . ILE A 1 87 ? 30.901 5.466 -31.559 1.00 82.25 87 ILE A C 1
ATOM 621 O O . ILE A 1 87 ? 30.285 5.443 -30.493 1.00 82.25 87 ILE A O 1
ATOM 625 N N . ARG A 1 88 ? 30.979 6.576 -32.305 1.00 84.56 88 ARG A N 1
ATOM 626 C CA . ARG A 1 88 ? 30.356 7.844 -31.910 1.00 84.56 88 ARG A CA 1
ATOM 627 C C . ARG A 1 88 ? 28.837 7.723 -31.806 1.00 84.56 88 ARG A C 1
ATOM 629 O O . ARG A 1 88 ? 28.257 8.211 -30.839 1.00 84.56 88 ARG A O 1
ATOM 636 N N . ARG A 1 89 ? 28.193 7.038 -32.755 1.00 77.12 89 ARG A N 1
ATOM 637 C CA . ARG A 1 89 ? 26.747 6.763 -32.706 1.00 77.12 89 ARG A CA 1
ATOM 638 C C . ARG A 1 89 ? 26.369 5.881 -31.523 1.00 77.12 89 ARG A C 1
ATOM 640 O O . ARG A 1 89 ? 25.405 6.204 -30.834 1.00 77.12 89 ARG A O 1
ATOM 647 N N . LEU A 1 90 ? 27.133 4.820 -31.253 1.00 79.81 90 LEU A N 1
ATOM 648 C CA . LEU A 1 90 ? 26.913 3.960 -30.087 1.00 79.81 90 LEU A CA 1
ATOM 649 C C . LEU A 1 90 ? 27.046 4.746 -28.777 1.00 79.81 90 LEU A C 1
ATOM 651 O O . LEU A 1 90 ? 26.206 4.607 -27.892 1.00 79.81 90 LEU A O 1
ATOM 655 N N . TRP A 1 91 ? 28.057 5.610 -28.673 1.00 86.00 91 TRP A N 1
ATOM 656 C CA . TRP A 1 91 ? 28.237 6.482 -27.516 1.00 86.00 91 TRP A CA 1
ATOM 657 C C . TRP A 1 91 ? 27.053 7.438 -27.326 1.00 86.00 91 TRP A C 1
ATOM 659 O O . TRP A 1 91 ? 26.515 7.532 -26.227 1.00 86.00 91 TRP A O 1
ATOM 669 N N . CYS A 1 92 ? 26.598 8.102 -28.394 1.00 85.12 92 CYS A N 1
ATOM 670 C CA . CYS A 1 92 ? 25.430 8.983 -28.331 1.00 85.12 92 CYS A CA 1
ATOM 671 C C . CYS A 1 92 ? 24.154 8.234 -27.918 1.00 85.12 92 CYS A C 1
ATOM 673 O O . CYS A 1 92 ? 23.383 8.756 -27.118 1.00 85.12 92 CYS A O 1
ATOM 675 N N . LEU A 1 93 ? 23.946 7.012 -28.420 1.00 81.00 93 LEU A N 1
ATOM 676 C CA . LEU A 1 93 ? 22.822 6.163 -28.015 1.00 81.00 93 LEU A CA 1
ATOM 677 C C . LEU A 1 93 ? 22.910 5.762 -26.539 1.00 81.00 93 LEU A C 1
ATOM 679 O O . LEU A 1 93 ? 21.906 5.819 -25.834 1.00 81.00 93 LEU A O 1
ATOM 683 N N . LEU A 1 94 ? 24.097 5.386 -26.055 1.00 84.50 94 LEU A N 1
ATOM 684 C CA . LEU A 1 94 ? 24.309 5.035 -24.649 1.00 84.50 94 LEU A CA 1
ATOM 685 C C . LEU A 1 94 ? 24.073 6.237 -23.727 1.00 84.50 94 LEU A C 1
ATOM 687 O O . LEU A 1 94 ? 23.486 6.091 -22.655 1.00 84.50 94 LEU A O 1
ATOM 691 N N . GLN A 1 95 ? 24.504 7.422 -24.154 1.00 88.88 95 GLN A N 1
ATOM 692 C CA . GLN A 1 95 ? 24.295 8.657 -23.414 1.00 88.88 95 GLN A CA 1
ATOM 693 C C . GLN A 1 95 ? 22.802 9.022 -23.347 1.00 88.88 95 GLN A C 1
ATOM 695 O O . GLN A 1 95 ? 22.292 9.217 -22.249 1.00 88.88 95 GLN A O 1
ATOM 700 N N . ASP A 1 96 ? 22.076 8.992 -24.474 1.00 85.88 96 ASP A N 1
ATOM 701 C CA . ASP A 1 96 ? 20.618 9.217 -24.500 1.00 85.88 96 ASP A CA 1
ATOM 702 C C . ASP A 1 96 ? 19.868 8.175 -23.651 1.00 85.88 96 ASP A C 1
ATOM 704 O O . ASP A 1 96 ? 18.977 8.516 -22.874 1.00 85.88 96 ASP A O 1
ATOM 708 N N . ALA A 1 97 ? 20.267 6.900 -23.714 1.00 81.25 97 ALA A N 1
ATOM 709 C CA . ALA A 1 97 ? 19.689 5.855 -22.871 1.00 81.25 97 ALA A CA 1
ATOM 710 C C . ALA A 1 97 ? 19.932 6.111 -21.373 1.00 81.25 97 ALA A C 1
ATOM 712 O O . ALA A 1 97 ? 19.022 5.923 -20.566 1.00 81.25 97 ALA A O 1
ATOM 713 N N . THR A 1 98 ? 21.130 6.571 -21.000 1.00 86.25 98 THR A N 1
ATOM 714 C CA . THR A 1 98 ? 21.478 6.903 -19.609 1.00 86.25 98 THR A CA 1
ATOM 715 C C . THR A 1 98 ? 20.678 8.103 -19.105 1.00 86.25 98 THR A C 1
ATOM 717 O O . THR A 1 98 ? 20.125 8.049 -18.006 1.00 86.25 98 THR A O 1
ATOM 720 N N . ASP A 1 99 ? 20.550 9.155 -19.916 1.00 89.38 99 ASP A N 1
ATOM 721 C CA . ASP A 1 99 ? 19.790 10.358 -19.561 1.00 89.38 99 ASP A CA 1
ATOM 722 C C . ASP A 1 99 ? 18.296 10.039 -19.387 1.00 89.38 99 ASP A C 1
ATOM 724 O O . ASP A 1 99 ? 17.678 10.428 -18.390 1.00 89.38 99 ASP A O 1
ATOM 728 N N . ARG A 1 100 ? 17.717 9.248 -20.301 1.00 82.69 100 ARG A N 1
ATOM 729 C CA . ARG A 1 100 ? 16.326 8.783 -20.187 1.00 82.69 100 ARG A CA 1
ATOM 730 C C . ARG A 1 100 ? 16.117 7.870 -18.984 1.00 82.69 100 ARG A C 1
ATOM 732 O O . ARG A 1 100 ? 15.087 7.973 -18.321 1.00 82.69 100 ARG A O 1
ATOM 739 N N . LEU A 1 101 ? 17.076 6.997 -18.674 1.00 82.88 101 LEU A N 1
ATOM 740 C CA . LEU A 1 101 ? 17.017 6.165 -17.474 1.00 82.88 101 LEU A CA 1
ATOM 741 C C . LEU A 1 101 ? 17.055 7.032 -16.209 1.00 82.88 101 LEU A C 1
ATOM 743 O O . LEU A 1 101 ? 16.291 6.784 -15.279 1.00 82.88 101 LEU A O 1
ATOM 747 N N . GLY A 1 102 ? 17.880 8.080 -16.191 1.00 86.00 102 GLY A N 1
ATOM 748 C CA . GLY A 1 102 ? 17.924 9.058 -15.106 1.00 86.00 102 GLY A CA 1
ATOM 749 C C . GLY A 1 102 ? 16.594 9.788 -14.901 1.00 86.00 102 GLY A C 1
ATOM 750 O O . GLY A 1 102 ? 16.156 9.956 -13.761 1.00 86.00 102 GLY A O 1
ATOM 751 N N . GLU A 1 103 ? 15.914 10.183 -15.980 1.00 86.44 103 GLU A N 1
ATOM 752 C CA . GLU A 1 103 ? 14.566 10.765 -15.907 1.00 86.44 103 GLU A CA 1
ATOM 753 C C . GLU A 1 103 ? 13.556 9.778 -15.319 1.00 86.44 103 GLU A C 1
ATOM 755 O O . GLU A 1 103 ? 12.844 10.109 -14.372 1.00 86.44 103 GLU A O 1
ATOM 760 N N . VAL A 1 104 ? 13.554 8.537 -15.809 1.00 81.50 104 VAL A N 1
ATOM 761 C CA . VAL A 1 104 ? 12.640 7.497 -15.324 1.00 81.50 104 VAL A CA 1
ATOM 762 C C . VAL A 1 104 ? 12.904 7.146 -13.862 1.00 81.50 104 VAL A C 1
ATOM 764 O O . VAL A 1 104 ? 11.954 6.952 -13.111 1.00 81.50 104 VAL A O 1
ATOM 767 N N . ILE A 1 105 ? 14.163 7.131 -13.414 1.00 81.62 105 ILE A N 1
ATOM 768 C CA . ILE A 1 105 ? 14.504 6.945 -11.997 1.00 81.62 105 ILE A CA 1
ATOM 769 C C . ILE A 1 105 ? 13.967 8.106 -11.154 1.00 81.62 105 ILE A C 1
ATOM 771 O O . ILE A 1 105 ? 13.398 7.864 -10.090 1.00 81.62 105 ILE A O 1
ATOM 775 N N . ARG A 1 106 ? 14.112 9.359 -11.605 1.00 85.56 106 ARG A N 1
ATOM 776 C CA . ARG A 1 106 ? 13.581 10.527 -10.880 1.00 85.56 106 ARG A CA 1
ATOM 777 C C . ARG A 1 106 ? 12.062 10.508 -10.807 1.00 85.56 106 ARG A C 1
ATOM 779 O O . ARG A 1 106 ? 11.506 10.757 -9.739 1.00 85.56 106 ARG A O 1
ATOM 786 N N . GLU A 1 107 ? 11.395 10.174 -11.904 1.00 83.50 107 GLU A N 1
ATOM 787 C CA . GLU A 1 107 ? 9.943 10.044 -11.938 1.00 83.50 107 GLU A CA 1
ATOM 788 C C . GLU A 1 107 ? 9.465 8.885 -11.051 1.00 83.50 107 GLU A C 1
ATOM 790 O O . GLU A 1 107 ? 8.532 9.050 -10.263 1.00 83.50 107 GLU A O 1
ATOM 795 N N . ALA A 1 108 ? 10.138 7.734 -11.106 1.00 79.12 108 ALA A N 1
ATOM 796 C CA . ALA A 1 108 ? 9.861 6.600 -10.232 1.00 79.12 108 ALA A CA 1
ATOM 797 C C . ALA A 1 108 ? 10.081 6.952 -8.754 1.00 79.12 108 ALA A C 1
ATOM 799 O O . ALA A 1 108 ? 9.262 6.578 -7.919 1.00 79.12 108 ALA A O 1
ATOM 800 N N . ALA A 1 109 ? 11.125 7.716 -8.421 1.00 80.00 109 ALA A N 1
ATOM 801 C CA . ALA A 1 109 ? 11.381 8.187 -7.062 1.00 80.00 109 ALA A CA 1
ATOM 802 C C . ALA A 1 109 ? 10.294 9.160 -6.580 1.00 80.00 109 ALA A C 1
ATOM 804 O O . ALA A 1 109 ? 9.763 8.989 -5.483 1.00 80.00 109 ALA A O 1
ATOM 805 N N . ALA A 1 110 ? 9.908 10.133 -7.411 1.00 82.25 110 ALA A N 1
ATOM 806 C CA . ALA A 1 110 ? 8.831 11.072 -7.099 1.00 82.25 110 ALA A CA 1
ATOM 807 C C . ALA A 1 110 ? 7.491 10.349 -6.884 1.00 82.25 110 ALA A C 1
ATOM 809 O O . ALA A 1 110 ? 6.754 10.656 -5.949 1.00 82.25 110 ALA A O 1
ATOM 810 N N . ARG A 1 111 ? 7.193 9.334 -7.705 1.00 74.94 111 ARG A N 1
ATOM 811 C CA . ARG A 1 111 ? 6.001 8.488 -7.549 1.00 74.94 111 ARG A CA 1
ATOM 812 C C . ARG A 1 111 ? 6.096 7.543 -6.354 1.00 74.94 111 ARG A C 1
ATOM 814 O O . ARG A 1 111 ? 5.085 7.295 -5.711 1.00 74.94 111 ARG A O 1
ATOM 821 N N . GLY A 1 112 ? 7.283 7.037 -6.026 1.00 76.88 112 GLY A N 1
ATOM 822 C CA . GLY A 1 112 ? 7.513 6.222 -4.832 1.00 76.88 112 GLY A CA 1
ATOM 823 C C . GLY A 1 112 ? 7.216 6.989 -3.542 1.00 76.88 112 GLY A C 1
ATOM 824 O O . GLY A 1 112 ? 6.725 6.406 -2.578 1.00 76.88 112 GLY A O 1
ATOM 825 N N . GLN A 1 113 ? 7.440 8.306 -3.557 1.00 83.00 113 GLN A N 1
ATOM 826 C CA . GLN A 1 113 ? 7.086 9.224 -2.471 1.00 83.00 113 GLN A CA 1
ATOM 827 C C . GLN A 1 113 ? 5.609 9.638 -2.468 1.00 83.00 113 GLN A C 1
ATOM 829 O O . GLN A 1 113 ? 5.154 10.240 -1.494 1.00 83.00 113 GLN A O 1
ATOM 834 N N . ALA A 1 114 ? 4.849 9.335 -3.526 1.00 87.75 114 ALA A N 1
ATOM 835 C CA . ALA A 1 114 ? 3.424 9.616 -3.543 1.00 87.75 114 ALA A CA 1
ATOM 836 C C . ALA A 1 114 ? 2.725 8.759 -2.482 1.00 87.75 114 ALA A C 1
ATOM 838 O O . ALA A 1 114 ? 2.918 7.543 -2.411 1.00 87.75 114 ALA A O 1
ATOM 839 N N . VAL A 1 115 ? 1.913 9.417 -1.657 1.00 93.94 115 VAL A N 1
ATOM 840 C CA . VAL A 1 115 ? 1.118 8.745 -0.635 1.00 93.94 115 VAL A CA 1
ATOM 841 C C . VAL A 1 115 ? -0.170 8.248 -1.275 1.00 93.94 115 VAL A C 1
ATOM 843 O O . VAL A 1 115 ? -0.960 9.034 -1.798 1.00 93.94 115 VAL A O 1
ATOM 846 N N . VAL A 1 116 ? -0.376 6.939 -1.217 1.00 95.44 116 VAL A N 1
ATOM 847 C CA . VAL A 1 116 ? -1.615 6.273 -1.617 1.00 95.44 116 VAL A CA 1
ATOM 848 C C . VAL A 1 116 ? -2.437 6.011 -0.367 1.00 95.44 116 VAL A C 1
ATOM 850 O O . VAL A 1 116 ? -1.890 5.632 0.661 1.00 95.44 116 VAL A O 1
ATOM 853 N N . THR A 1 117 ? -3.751 6.197 -0.429 1.00 97.88 117 THR A N 1
ATOM 854 C CA . THR A 1 117 ? -4.625 5.943 0.721 1.00 97.88 117 THR A CA 1
ATOM 855 C C . THR A 1 117 ? -5.659 4.883 0.397 1.00 97.88 117 THR A C 1
ATOM 857 O O . THR A 1 117 ? -6.325 4.996 -0.629 1.00 97.88 117 THR A O 1
ATOM 860 N N . GLY A 1 118 ? -5.821 3.916 1.294 1.00 97.81 118 GLY A N 1
ATOM 861 C CA . GLY A 1 118 ? -6.929 2.968 1.308 1.00 97.81 118 GLY A CA 1
ATOM 862 C C . GLY A 1 118 ? -7.908 3.292 2.430 1.00 97.81 118 GLY A C 1
ATOM 863 O O . GLY A 1 118 ? -7.507 3.842 3.461 1.00 97.81 118 GLY A O 1
ATOM 864 N N . ARG A 1 119 ? -9.190 2.989 2.236 1.00 98.56 119 ARG A N 1
ATOM 865 C CA . ARG A 1 119 ? -10.252 3.284 3.209 1.00 98.56 119 ARG A CA 1
ATOM 866 C C . ARG A 1 119 ? -11.120 2.067 3.458 1.00 98.56 119 ARG A C 1
ATOM 868 O O . ARG A 1 119 ? -11.354 1.267 2.557 1.00 98.56 119 ARG A O 1
ATOM 875 N N . ASP A 1 120 ? -11.615 1.928 4.680 1.00 98.38 120 ASP A N 1
ATOM 876 C CA . ASP A 1 120 ? -12.670 0.955 4.932 1.00 98.38 120 ASP A CA 1
ATOM 877 C C . ASP A 1 120 ? -14.010 1.452 4.335 1.00 98.38 120 ASP A C 1
ATOM 879 O O . ASP A 1 120 ? -14.193 2.659 4.143 1.00 98.38 120 ASP A O 1
ATOM 883 N N . PRO A 1 121 ? -14.980 0.558 4.066 1.00 97.94 121 PRO A N 1
ATOM 884 C CA . PRO A 1 121 ? -16.271 0.943 3.492 1.00 97.94 121 PRO A CA 1
ATOM 885 C C . PRO A 1 121 ? -17.083 1.947 4.328 1.00 97.94 121 PRO A C 1
ATOM 887 O O . PRO A 1 121 ? -17.908 2.664 3.766 1.00 97.94 121 PRO A O 1
ATOM 890 N N . GLY A 1 122 ? -16.878 1.993 5.650 1.00 97.75 122 GLY A N 1
ATOM 891 C CA . GLY A 1 122 ? -17.526 2.949 6.552 1.00 97.75 122 GLY A CA 1
ATOM 892 C C . GLY A 1 122 ? -16.816 4.303 6.636 1.00 97.75 122 GLY A C 1
ATOM 893 O O . GLY A 1 122 ? -17.393 5.262 7.140 1.00 97.75 122 GLY A O 1
ATOM 894 N N . GLY A 1 123 ? -15.586 4.410 6.121 1.00 97.88 123 GLY A N 1
ATOM 895 C CA . GLY A 1 123 ? -14.773 5.625 6.189 1.00 97.88 123 GLY A CA 1
ATOM 896 C C . GLY A 1 123 ? -14.236 5.947 7.588 1.00 97.88 123 GLY A C 1
ATOM 897 O O . GLY A 1 123 ? -13.786 7.068 7.818 1.00 97.88 123 GLY A O 1
ATOM 898 N N . HIS A 1 124 ? -14.271 4.987 8.511 1.00 98.06 124 HIS A N 1
ATOM 899 C CA . HIS A 1 124 ? -13.756 5.111 9.872 1.00 98.06 124 HIS A CA 1
ATOM 900 C C . HIS A 1 124 ? -12.239 4.924 9.955 1.00 98.06 124 HIS A C 1
ATOM 902 O O . HIS A 1 124 ? -11.612 5.370 10.913 1.00 98.06 124 HIS A O 1
ATOM 908 N N . VAL A 1 125 ? -11.638 4.243 8.982 1.00 98.31 125 VAL A N 1
ATOM 909 C CA . VAL A 1 125 ? -10.219 3.903 8.956 1.00 98.31 125 VAL A CA 1
ATOM 910 C C . VAL A 1 125 ? -9.622 4.266 7.607 1.00 98.31 125 VAL A C 1
ATOM 912 O O . VAL A 1 125 ? -10.125 3.884 6.551 1.00 98.31 125 VAL A O 1
ATOM 915 N N . VAL A 1 126 ? -8.499 4.977 7.654 1.00 98.44 126 VAL A N 1
ATOM 916 C CA . VAL A 1 126 ? -7.711 5.351 6.482 1.00 98.44 126 VAL A CA 1
ATOM 917 C C . VAL A 1 126 ? -6.288 4.840 6.665 1.00 98.44 126 VAL A C 1
ATOM 919 O O . VAL A 1 126 ? -5.590 5.237 7.595 1.00 98.44 126 VAL A O 1
ATOM 922 N N . ALA A 1 127 ? -5.844 3.966 5.770 1.00 98.19 127 ALA A N 1
ATOM 923 C CA . ALA A 1 127 ? -4.476 3.468 5.718 1.00 98.19 127 ALA A CA 1
ATOM 924 C C . ALA A 1 127 ? -3.697 4.235 4.644 1.00 98.19 127 ALA A C 1
ATOM 926 O O . ALA A 1 127 ? -4.190 4.418 3.536 1.00 98.19 127 ALA A O 1
ATOM 927 N N . SER A 1 128 ? -2.493 4.700 4.966 1.00 97.94 128 SER A N 1
ATOM 928 C CA . SER A 1 128 ? -1.615 5.439 4.052 1.00 97.94 128 SER A CA 1
ATOM 929 C C . SER A 1 128 ? -0.403 4.593 3.686 1.00 97.94 128 SER A C 1
ATOM 931 O O . SER A 1 128 ? 0.237 4.015 4.563 1.00 97.94 128 SER A O 1
ATOM 933 N N . PHE A 1 129 ? -0.077 4.549 2.401 1.00 96.19 129 PHE A N 1
ATOM 934 C CA . PHE A 1 129 ? 0.976 3.735 1.815 1.00 96.19 129 PHE A CA 1
ATOM 935 C C . PHE A 1 129 ? 1.931 4.592 0.989 1.00 96.19 129 PHE A C 1
ATOM 937 O O . PHE A 1 129 ? 1.531 5.607 0.421 1.00 96.19 129 PHE A O 1
ATOM 944 N N . THR A 1 130 ? 3.184 4.167 0.875 1.00 92.88 130 THR A N 1
ATOM 945 C CA . THR A 1 130 ? 4.077 4.641 -0.190 1.00 92.88 130 THR A CA 1
ATOM 946 C C . THR A 1 130 ? 3.644 4.084 -1.550 1.00 92.88 130 THR A C 1
ATOM 948 O O . THR A 1 130 ? 2.927 3.083 -1.630 1.00 92.88 130 THR A O 1
ATOM 951 N N . GLY A 1 131 ? 4.178 4.644 -2.639 1.00 87.56 131 GLY A N 1
ATOM 952 C CA . GLY A 1 131 ? 4.017 4.069 -3.978 1.00 87.56 131 GLY A CA 1
ATOM 953 C C . GLY A 1 131 ? 4.606 2.654 -4.129 1.00 87.56 131 GLY A C 1
ATOM 954 O O . GLY A 1 131 ? 4.254 1.948 -5.070 1.00 87.56 131 GLY A O 1
ATOM 955 N N . SER A 1 132 ? 5.471 2.213 -3.203 1.00 86.31 132 SER A N 1
ATOM 956 C CA . SER A 1 132 ? 5.997 0.839 -3.138 1.00 86.31 132 SER A CA 1
ATOM 957 C C . SER A 1 132 ? 5.102 -0.137 -2.361 1.00 86.31 132 SER A C 1
ATOM 959 O O . SER A 1 132 ? 5.404 -1.329 -2.316 1.00 86.31 132 SER A O 1
ATOM 961 N N . GLY A 1 133 ? 4.006 0.340 -1.760 1.00 91.88 133 GLY A N 1
ATOM 962 C CA . GLY A 1 133 ? 3.079 -0.478 -0.974 1.00 91.88 133 GLY A CA 1
ATOM 963 C C . GLY A 1 133 ? 3.473 -0.671 0.490 1.00 91.88 133 GLY A C 1
ATOM 964 O O . GLY A 1 133 ? 2.918 -1.543 1.156 1.00 91.88 133 GLY A O 1
ATOM 965 N N . GLU A 1 134 ? 4.408 0.122 1.016 1.00 92.44 134 GLU A N 1
ATOM 966 C CA . GLU A 1 134 ? 4.734 0.121 2.443 1.00 92.44 134 GLU A CA 1
ATOM 967 C C . GLU A 1 134 ? 3.709 0.956 3.217 1.00 92.44 134 GLU A C 1
ATOM 969 O O . GLU A 1 134 ? 3.480 2.114 2.878 1.00 92.44 134 GLU A O 1
ATOM 974 N N . LEU A 1 135 ? 3.106 0.390 4.267 1.00 95.62 135 LEU A N 1
ATOM 975 C CA . LEU A 1 135 ? 2.182 1.111 5.147 1.00 95.62 135 LEU A CA 1
ATOM 976 C C . LEU A 1 135 ? 2.951 2.135 6.006 1.00 95.62 135 LEU A C 1
ATOM 978 O O . LEU A 1 135 ? 3.737 1.761 6.877 1.00 95.62 135 LEU A O 1
ATOM 982 N N . THR A 1 136 ? 2.703 3.427 5.787 1.00 96.00 136 THR A N 1
ATOM 983 C CA . THR A 1 136 ? 3.379 4.542 6.478 1.00 96.00 136 THR A CA 1
ATOM 984 C C . THR A 1 136 ? 2.531 5.185 7.564 1.00 96.00 136 THR A C 1
ATOM 986 O O . THR A 1 136 ? 3.080 5.753 8.510 1.00 96.00 136 THR A O 1
ATOM 989 N N . GLY A 1 137 ? 1.206 5.090 7.452 1.00 96.62 137 GLY A N 1
ATOM 990 C CA . GLY A 1 137 ? 0.279 5.738 8.369 1.00 96.62 137 GLY A CA 1
ATOM 991 C C . GLY A 1 137 ? -1.047 5.001 8.481 1.00 96.62 137 GLY A C 1
ATOM 992 O O . GLY A 1 137 ? -1.474 4.305 7.563 1.00 96.62 137 GLY A O 1
ATOM 993 N N . LEU A 1 138 ? -1.705 5.177 9.621 1.00 97.69 138 LEU A N 1
ATOM 994 C CA . LEU A 1 138 ? -3.053 4.693 9.872 1.00 97.69 138 LEU A CA 1
ATOM 995 C C . LEU A 1 138 ? -3.797 5.769 10.662 1.00 97.69 138 LEU A C 1
ATOM 997 O O . LEU A 1 138 ? -3.307 6.235 11.689 1.00 97.69 138 LEU A O 1
ATOM 1001 N N . THR A 1 139 ? -4.967 6.161 10.183 1.00 97.88 139 THR A N 1
ATOM 1002 C CA . THR A 1 139 ? -5.865 7.098 10.856 1.00 97.88 139 THR A CA 1
ATOM 1003 C C . THR A 1 139 ? -7.171 6.384 11.143 1.00 97.88 139 THR A C 1
ATOM 1005 O O . THR A 1 139 ? -7.661 5.620 10.315 1.00 97.88 139 THR A O 1
ATOM 1008 N N . LEU A 1 140 ? -7.707 6.618 12.332 1.00 97.88 140 LEU A N 1
ATOM 1009 C CA . LEU A 1 140 ? -8.888 5.959 12.863 1.00 97.88 140 LEU A CA 1
ATOM 1010 C C . LEU A 1 140 ? -9.803 7.046 13.428 1.00 97.88 140 LEU A C 1
ATOM 1012 O O . LEU A 1 140 ? -9.322 7.941 14.122 1.00 97.88 140 LEU A O 1
ATOM 1016 N N . ASP A 1 141 ? -11.096 6.979 13.139 1.00 98.06 141 ASP A N 1
ATOM 1017 C CA . ASP A 1 141 ? -12.101 7.825 13.774 1.00 98.06 141 ASP A CA 1
ATOM 1018 C C . ASP A 1 141 ? -12.198 7.458 15.261 1.00 98.06 141 ASP A C 1
ATOM 1020 O O . ASP A 1 141 ? -12.673 6.380 15.628 1.00 98.06 141 ASP A O 1
ATOM 1024 N N . GLU A 1 142 ? -11.709 8.351 16.121 1.00 96.75 142 GLU A N 1
ATOM 1025 C CA . GLU A 1 142 ? -11.647 8.135 17.567 1.00 96.75 142 GLU A CA 1
ATOM 1026 C C . GLU A 1 142 ? -13.032 7.990 18.205 1.00 96.75 142 GLU A C 1
ATOM 1028 O O . GLU A 1 142 ? -13.189 7.192 19.133 1.00 96.75 142 GLU A O 1
ATOM 1033 N N . ALA A 1 143 ? -14.037 8.723 17.711 1.00 96.69 143 ALA A N 1
ATOM 1034 C CA . ALA A 1 143 ? -15.391 8.665 18.255 1.00 96.69 143 ALA A CA 1
ATOM 1035 C C . ALA A 1 143 ? -16.016 7.299 17.961 1.00 96.69 143 ALA A C 1
ATOM 1037 O O . ALA A 1 143 ? -16.526 6.635 18.862 1.00 96.69 143 ALA A O 1
ATOM 1038 N N . TRP A 1 144 ? -15.876 6.830 16.722 1.00 97.75 144 TRP A N 1
ATOM 1039 C CA . TRP A 1 144 ? -16.297 5.486 16.341 1.00 97.75 144 TRP A CA 1
ATOM 1040 C C . TRP A 1 144 ? -15.524 4.402 17.106 1.00 97.75 144 TRP A C 1
ATOM 1042 O O . TRP A 1 144 ? -16.111 3.463 17.644 1.00 97.75 144 TRP A O 1
ATOM 1052 N N . ALA A 1 145 ? -14.203 4.540 17.226 1.00 97.00 145 ALA A N 1
ATOM 1053 C CA . ALA A 1 145 ? -13.359 3.568 17.913 1.00 97.00 145 ALA A CA 1
ATOM 1054 C C . ALA A 1 145 ? -13.624 3.480 19.420 1.00 97.00 145 ALA A C 1
ATOM 1056 O O . ALA A 1 145 ? -13.390 2.433 20.032 1.00 97.00 145 ALA A O 1
ATOM 1057 N N . ALA A 1 146 ? -14.128 4.549 20.039 1.00 95.62 146 ALA A N 1
ATOM 1058 C CA . ALA A 1 146 ? -14.566 4.524 21.429 1.00 95.62 146 ALA A CA 1
ATOM 1059 C C . ALA A 1 146 ? -15.738 3.550 21.640 1.00 95.62 146 ALA A C 1
ATOM 1061 O O . ALA A 1 146 ? -15.788 2.887 22.678 1.00 95.62 146 ALA A O 1
ATOM 1062 N N . GLU A 1 147 ? -16.596 3.379 20.632 1.00 97.12 147 GLU A N 1
ATOM 1063 C CA . GLU A 1 147 ? -17.813 2.560 20.686 1.00 97.12 147 GLU A CA 1
ATOM 1064 C C . GLU A 1 147 ? -17.629 1.163 20.059 1.00 97.12 147 GLU A C 1
ATOM 1066 O O . GLU A 1 147 ? -18.128 0.170 20.591 1.00 97.12 147 GLU A O 1
ATOM 1071 N N . ALA A 1 148 ? -16.842 1.051 18.986 1.00 97.44 148 ALA A N 1
ATOM 1072 C CA . ALA A 1 148 ? -16.733 -0.152 18.155 1.00 97.44 148 ALA A CA 1
ATOM 1073 C C . ALA A 1 148 ? -16.169 -1.398 18.873 1.00 97.44 148 ALA A C 1
ATOM 1075 O O . ALA A 1 148 ? -15.244 -1.352 19.687 1.00 97.44 148 ALA A O 1
ATOM 1076 N N . GLY A 1 149 ? -16.661 -2.588 18.556 1.00 97.00 149 GLY A N 1
ATOM 1077 C CA . GLY A 1 149 ? -16.076 -3.838 19.038 1.00 97.00 149 GLY A CA 1
ATOM 1078 C C . GLY A 1 149 ? -14.637 -4.045 18.540 1.00 97.00 149 GLY A C 1
ATOM 1079 O O . GLY A 1 149 ? -14.261 -3.607 17.460 1.00 97.00 149 GLY A O 1
ATOM 1080 N N . HIS A 1 150 ? -13.820 -4.797 19.286 1.00 97.06 150 HIS A N 1
ATOM 1081 C CA . HIS A 1 150 ? -12.452 -5.146 18.859 1.00 97.06 150 HIS A CA 1
ATOM 1082 C C . HIS A 1 150 ? -12.416 -5.826 17.474 1.00 97.06 150 HIS A C 1
ATOM 1084 O O . HIS A 1 150 ? -11.569 -5.499 16.648 1.00 97.06 150 HIS A O 1
ATOM 1090 N N . ARG A 1 151 ? -13.373 -6.720 17.180 1.00 97.69 151 ARG A N 1
ATOM 1091 C CA . ARG A 1 151 ? -13.476 -7.363 15.858 1.00 97.69 151 ARG A CA 1
ATOM 1092 C C . ARG A 1 151 ? -13.856 -6.385 14.753 1.00 97.69 151 ARG A C 1
ATOM 1094 O O . ARG A 1 151 ? -13.367 -6.528 13.640 1.00 97.69 151 ARG A O 1
ATOM 1101 N N . GLU A 1 152 ? -14.722 -5.420 15.051 1.00 97.81 152 GLU A N 1
ATOM 1102 C CA . GLU A 1 152 ? -15.145 -4.403 14.083 1.00 97.81 152 GLU A CA 1
ATOM 1103 C C . GLU A 1 152 ? -13.957 -3.522 13.704 1.00 97.81 152 GLU A C 1
ATOM 1105 O O . GLU A 1 152 ? -13.697 -3.330 12.521 1.00 97.81 152 GLU A O 1
ATOM 1110 N N . ILE A 1 153 ? -13.156 -3.111 14.694 1.00 97.69 153 ILE A N 1
ATOM 1111 C CA . ILE A 1 153 ? -11.901 -2.388 14.465 1.00 97.69 153 ILE A CA 1
ATOM 1112 C C . ILE A 1 153 ? -10.933 -3.217 13.618 1.00 97.69 153 ILE A C 1
ATOM 1114 O O . ILE A 1 153 ? -10.455 -2.728 12.598 1.00 97.69 153 ILE A O 1
ATOM 1118 N N . GLY A 1 154 ? -10.665 -4.473 13.991 1.00 97.50 154 GLY A N 1
ATOM 1119 C CA . GLY A 1 154 ? -9.776 -5.344 13.211 1.00 97.50 154 GLY A CA 1
ATOM 1120 C C . GLY A 1 154 ? -10.248 -5.533 11.764 1.00 97.50 154 GLY A C 1
ATOM 1121 O O . GLY A 1 154 ? -9.453 -5.450 10.827 1.00 97.50 154 GLY A O 1
ATOM 1122 N N . THR A 1 155 ? -11.561 -5.686 11.568 1.00 98.19 155 THR A N 1
ATOM 1123 C CA . THR A 1 155 ? -12.182 -5.811 10.241 1.00 98.19 155 THR A CA 1
ATOM 1124 C C . THR A 1 155 ? -12.023 -4.531 9.425 1.00 98.19 155 THR A C 1
ATOM 1126 O O . THR A 1 155 ? -11.596 -4.603 8.275 1.00 98.19 155 THR A O 1
ATOM 1129 N N . ALA A 1 156 ? -12.308 -3.363 10.005 1.00 98.19 156 ALA A N 1
ATOM 1130 C CA . ALA A 1 156 ? -12.189 -2.081 9.315 1.00 98.19 156 ALA A CA 1
ATOM 1131 C C . ALA A 1 156 ? -10.731 -1.758 8.956 1.00 98.19 156 ALA A C 1
ATOM 1133 O O . ALA A 1 156 ? -10.443 -1.371 7.826 1.00 98.19 156 ALA A O 1
ATOM 1134 N N . VAL A 1 157 ? -9.787 -2.006 9.872 1.00 97.81 157 VAL A N 1
ATOM 1135 C CA . VAL A 1 157 ? -8.349 -1.844 9.603 1.00 97.81 157 VAL A CA 1
ATOM 1136 C C . VAL A 1 157 ? -7.893 -2.785 8.488 1.00 97.81 157 VAL A C 1
ATOM 1138 O O . VAL A 1 157 ? -7.219 -2.350 7.556 1.00 97.81 157 VAL A O 1
ATOM 1141 N N . THR A 1 158 ? -8.302 -4.056 8.530 1.00 97.75 158 THR A N 1
ATOM 1142 C CA . THR A 1 158 ? -7.994 -5.027 7.467 1.00 97.75 158 THR A CA 1
ATOM 1143 C C . THR A 1 158 ? -8.573 -4.585 6.121 1.00 97.75 158 THR A C 1
ATOM 1145 O O . THR A 1 158 ? -7.883 -4.663 5.104 1.00 97.75 158 THR A O 1
ATOM 1148 N N . ALA A 1 159 ? -9.812 -4.088 6.104 1.00 98.19 159 ALA A N 1
ATOM 1149 C CA . ALA A 1 159 ? -10.467 -3.600 4.896 1.00 98.19 159 ALA A CA 1
ATOM 1150 C C . ALA A 1 159 ? -9.739 -2.384 4.305 1.00 98.19 159 ALA A C 1
ATOM 1152 O O . ALA A 1 159 ? -9.410 -2.407 3.122 1.00 98.19 159 ALA A O 1
ATOM 1153 N N . ALA A 1 160 ? -9.399 -1.384 5.125 1.00 98.25 160 ALA A N 1
ATOM 1154 C CA . ALA A 1 160 ? -8.653 -0.202 4.687 1.00 98.25 160 ALA A CA 1
ATOM 1155 C C . ALA A 1 160 ? -7.270 -0.554 4.120 1.00 98.25 160 ALA A C 1
ATOM 1157 O O . ALA A 1 160 ? -6.839 0.009 3.114 1.00 98.25 160 ALA A O 1
ATOM 1158 N N . ILE A 1 161 ? -6.576 -1.511 4.741 1.00 97.25 161 ILE A N 1
ATOM 1159 C CA . ILE A 1 161 ? -5.272 -1.983 4.266 1.00 97.25 161 ILE A CA 1
ATOM 1160 C C . ILE A 1 161 ? -5.407 -2.736 2.938 1.00 97.25 161 ILE A C 1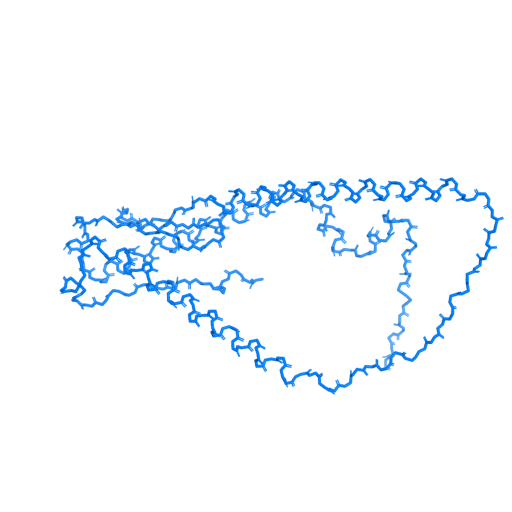
ATOM 1162 O O . ILE A 1 161 ? -4.627 -2.510 2.014 1.00 97.25 161 ILE A O 1
ATOM 1166 N N . THR A 1 162 ? -6.406 -3.613 2.829 1.00 96.94 162 THR A N 1
ATOM 1167 C CA . THR A 1 162 ? -6.676 -4.389 1.608 1.00 96.94 162 THR A CA 1
ATOM 1168 C C . THR A 1 162 ? -7.033 -3.475 0.438 1.00 96.94 162 THR A C 1
ATOM 1170 O O . THR A 1 162 ? -6.510 -3.660 -0.661 1.00 96.94 162 THR A O 1
ATOM 1173 N N . ASP A 1 163 ? -7.873 -2.468 0.684 1.00 97.94 163 ASP A N 1
ATOM 1174 C CA . ASP A 1 163 ? -8.215 -1.430 -0.289 1.00 97.94 163 ASP A CA 1
ATOM 1175 C C . ASP A 1 163 ? -6.964 -0.659 -0.733 1.00 97.94 163 ASP A C 1
ATOM 1177 O O . ASP A 1 163 ? -6.681 -0.559 -1.926 1.00 97.94 163 ASP A O 1
ATOM 1181 N N . GLY A 1 164 ? -6.126 -0.230 0.215 1.00 96.69 164 GLY A N 1
ATOM 1182 C CA . GLY A 1 164 ? -4.878 0.468 -0.097 1.00 96.69 164 GLY A CA 1
ATOM 1183 C C . GLY A 1 164 ? -3.928 -0.355 -0.968 1.00 96.69 164 GLY A C 1
ATOM 1184 O O . GLY A 1 164 ? -3.382 0.169 -1.940 1.00 96.69 164 GLY A O 1
ATOM 1185 N N .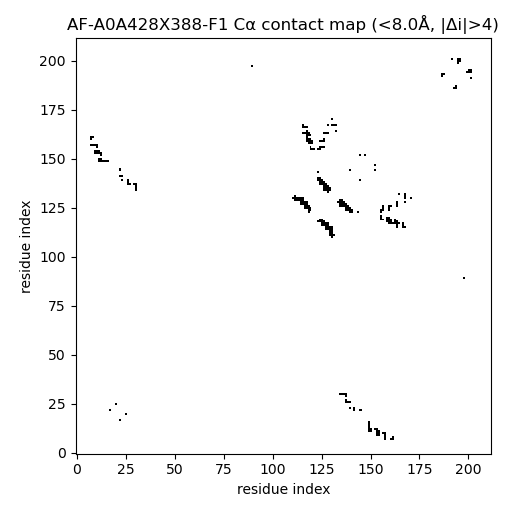 TYR A 1 165 ? -3.788 -1.659 -0.705 1.00 95.75 165 TYR A N 1
ATOM 1186 C CA . TYR A 1 165 ? -3.021 -2.548 -1.583 1.00 95.75 165 TYR A CA 1
ATOM 1187 C C . TYR A 1 165 ? -3.611 -2.653 -2.991 1.00 95.75 165 TYR A C 1
ATOM 1189 O O . TYR A 1 165 ? -2.851 -2.704 -3.959 1.00 95.75 165 TYR A O 1
ATOM 1197 N N . ALA A 1 166 ? -4.938 -2.675 -3.131 1.00 96.00 166 ALA A N 1
ATOM 1198 C CA . ALA A 1 166 ? -5.581 -2.697 -4.441 1.00 96.00 166 ALA A CA 1
ATOM 1199 C C . ALA A 1 166 ? -5.305 -1.406 -5.231 1.00 96.00 166 ALA A C 1
ATOM 1201 O O . ALA A 1 166 ? -5.031 -1.472 -6.432 1.00 96.00 166 ALA A O 1
ATOM 1202 N N . VAL A 1 167 ? -5.305 -0.247 -4.563 1.00 96.19 167 VAL A N 1
ATOM 1203 C CA . VAL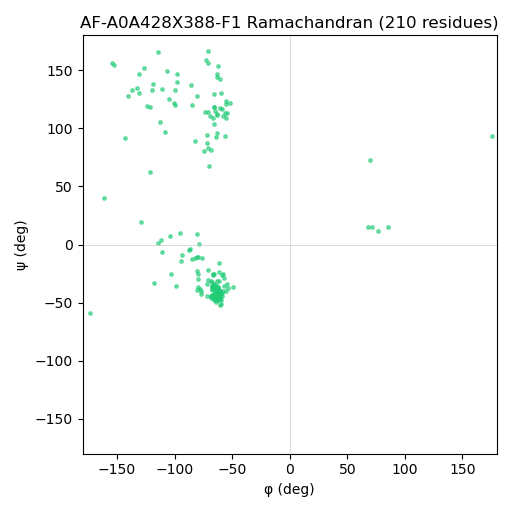 A 1 167 ? -4.962 1.040 -5.189 1.00 96.19 167 VAL A CA 1
ATOM 1204 C C . VAL A 1 167 ? -3.488 1.079 -5.607 1.00 96.19 167 VAL A C 1
ATOM 1206 O O . VAL A 1 167 ? -3.189 1.465 -6.738 1.00 96.19 167 VAL A O 1
ATOM 1209 N N . VAL A 1 168 ? -2.568 0.620 -4.748 1.00 93.94 168 VAL A N 1
ATOM 1210 C CA . VAL A 1 168 ? -1.134 0.516 -5.082 1.00 93.94 168 VAL A CA 1
ATOM 1211 C C . VAL A 1 168 ? -0.918 -0.397 -6.293 1.00 93.94 168 VAL A C 1
ATOM 1213 O O . VAL A 1 168 ? -0.190 -0.035 -7.218 1.00 93.94 168 VAL A O 1
ATOM 1216 N N . ASP A 1 169 ? -1.591 -1.551 -6.340 1.00 93.12 169 ASP A N 1
ATOM 1217 C CA . ASP A 1 169 ? -1.518 -2.471 -7.480 1.00 93.12 169 ASP A CA 1
ATOM 1218 C C . ASP A 1 169 ? -2.028 -1.842 -8.771 1.00 93.12 169 ASP A C 1
ATOM 1220 O O . ASP A 1 169 ? -1.429 -2.033 -9.832 1.00 93.12 169 ASP A O 1
ATOM 1224 N N . GLN A 1 170 ? -3.132 -1.100 -8.698 1.00 93.56 170 GLN A N 1
ATOM 1225 C CA . GLN A 1 170 ? -3.674 -0.415 -9.860 1.00 93.56 170 GLN A CA 1
ATOM 1226 C C . GLN A 1 170 ? -2.689 0.639 -10.376 1.00 93.56 170 GLN A C 1
ATOM 1228 O O . GLN A 1 170 ? -2.383 0.657 -11.567 1.00 93.56 170 GLN A O 1
ATOM 1233 N N . GLN A 1 171 ? -2.105 1.441 -9.484 1.00 90.75 171 GLN A N 1
ATOM 1234 C CA . GLN A 1 171 ? -1.101 2.442 -9.843 1.00 90.75 171 GLN A CA 1
ATOM 1235 C C . GLN A 1 171 ? 0.174 1.816 -10.431 1.00 90.75 171 GLN A C 1
ATOM 1237 O O . GLN A 1 171 ? 0.763 2.369 -11.369 1.00 90.75 171 GLN A O 1
ATOM 1242 N N . ALA A 1 172 ? 0.602 0.661 -9.913 1.00 87.81 172 ALA A N 1
ATOM 1243 C CA . ALA A 1 172 ? 1.727 -0.088 -10.460 1.00 87.81 172 ALA A CA 1
ATOM 1244 C C . ALA A 1 172 ? 1.428 -0.567 -11.889 1.00 87.81 172 ALA A C 1
ATOM 1246 O O . ALA A 1 172 ? 2.237 -0.340 -12.786 1.00 87.81 172 ALA A O 1
ATOM 1247 N N . ARG A 1 173 ? 0.241 -1.144 -12.132 1.00 88.94 173 ARG A N 1
ATOM 1248 C CA . ARG A 1 173 ? -0.193 -1.575 -13.475 1.00 88.94 173 ARG A CA 1
ATOM 1249 C C . ARG A 1 173 ? -0.279 -0.409 -14.452 1.00 88.94 173 ARG A C 1
ATOM 1251 O O . ARG A 1 173 ? 0.230 -0.514 -15.566 1.00 88.94 173 ARG A O 1
ATOM 1258 N N . ASP A 1 174 ? -0.862 0.706 -14.025 1.00 89.06 174 ASP A N 1
ATOM 1259 C CA . ASP A 1 174 ? -0.978 1.908 -14.850 1.00 89.06 174 ASP A CA 1
ATOM 1260 C C . ASP A 1 174 ? 0.413 2.460 -15.200 1.00 89.06 174 ASP A C 1
ATOM 1262 O O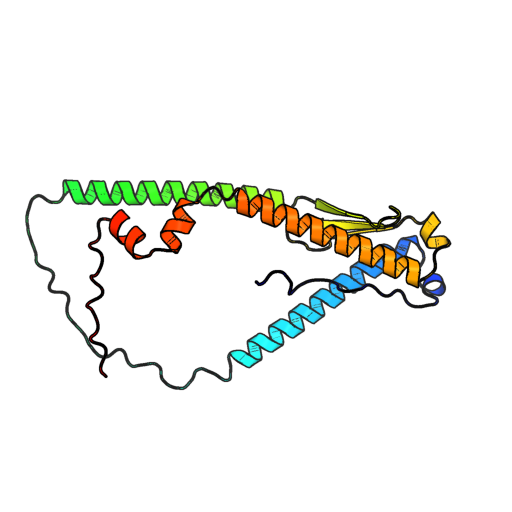 . ASP A 1 174 ? 0.656 2.876 -16.334 1.00 89.06 174 ASP A O 1
ATOM 1266 N N . SER A 1 175 ? 1.364 2.388 -14.265 1.00 82.38 175 SER A N 1
ATOM 1267 C CA . SER A 1 175 ? 2.756 2.782 -14.503 1.00 82.38 175 SER A CA 1
ATOM 1268 C C . SER A 1 175 ? 3.469 1.846 -15.479 1.00 82.38 175 SER A C 1
ATOM 1270 O O . SER A 1 175 ? 4.109 2.333 -16.408 1.00 82.38 175 SER A O 1
ATOM 1272 N N . THR A 1 176 ? 3.325 0.526 -15.327 1.00 80.38 176 THR A N 1
ATOM 1273 C CA . THR A 1 176 ? 3.893 -0.453 -16.268 1.00 80.38 176 THR A CA 1
ATOM 1274 C C . THR A 1 176 ? 3.293 -0.295 -17.665 1.00 80.38 176 THR A C 1
ATOM 1276 O O . THR A 1 176 ? 4.016 -0.375 -18.651 1.00 80.38 176 THR A O 1
ATOM 1279 N N . SER A 1 177 ? 1.996 0.014 -17.773 1.00 81.88 177 SER A N 1
ATOM 1280 C CA . SER A 1 177 ? 1.348 0.253 -19.070 1.00 81.88 177 SER A CA 1
ATOM 1281 C C . SER A 1 177 ? 1.867 1.503 -19.794 1.00 81.88 177 SER A C 1
ATOM 1283 O O . SER A 1 177 ? 1.817 1.571 -21.018 1.00 81.88 177 SER A O 1
ATOM 1285 N N . ARG A 1 178 ? 2.395 2.484 -19.047 1.00 78.00 178 ARG A N 1
ATOM 1286 C CA . ARG A 1 178 ? 2.994 3.719 -19.578 1.00 78.00 178 ARG A CA 1
ATOM 1287 C C . ARG A 1 178 ? 4.513 3.636 -19.740 1.00 78.00 178 ARG A C 1
ATOM 1289 O O . ARG A 1 178 ? 5.137 4.670 -19.969 1.00 78.00 178 ARG A O 1
ATOM 1296 N N . TRP A 1 179 ? 5.117 2.455 -19.597 1.00 74.50 179 TRP A N 1
ATOM 1297 C CA . TRP A 1 179 ? 6.565 2.296 -19.696 1.00 74.50 179 TRP A CA 1
ATOM 1298 C C . TRP A 1 179 ? 7.069 2.779 -21.072 1.00 74.50 179 TRP A C 1
ATOM 1300 O O . TRP A 1 179 ? 6.690 2.204 -22.095 1.00 74.50 179 TRP A O 1
ATOM 1310 N N . PRO A 1 180 ? 7.908 3.832 -21.134 1.00 68.69 180 PRO A N 1
ATOM 1311 C CA . PRO A 1 180 ? 8.200 4.554 -22.376 1.00 68.69 180 PRO A CA 1
ATOM 1312 C C . PRO A 1 180 ? 9.233 3.853 -23.267 1.00 68.69 180 PRO A C 1
ATOM 1314 O O . PRO A 1 180 ? 9.691 4.430 -24.251 1.00 68.69 180 PRO A O 1
ATOM 1317 N N . PHE A 1 181 ? 9.607 2.615 -22.939 1.00 70.69 181 PHE A N 1
ATOM 1318 C CA . PHE A 1 181 ? 10.600 1.847 -23.683 1.00 70.69 181 PHE A CA 1
ATOM 1319 C C . PHE A 1 181 ? 10.028 0.525 -24.212 1.00 70.69 181 PHE A C 1
ATOM 1321 O O . PHE A 1 181 ? 10.528 -0.543 -23.849 1.00 70.69 181 PHE A O 1
ATOM 1328 N N . PRO A 1 182 ? 9.011 0.557 -25.093 1.00 70.25 182 PRO A N 1
ATOM 1329 C CA . PRO A 1 182 ? 8.562 -0.655 -25.783 1.00 70.25 182 PRO A CA 1
ATOM 1330 C C . PRO A 1 182 ? 9.712 -1.305 -26.571 1.00 70.25 182 PRO A C 1
ATOM 1332 O O . PRO A 1 182 ? 9.772 -2.525 -26.708 1.00 70.25 182 PRO A O 1
ATOM 1335 N N . ASP A 1 183 ? 10.674 -0.496 -27.022 1.00 66.19 183 ASP A N 1
ATOM 1336 C CA . ASP A 1 183 ? 11.865 -0.969 -27.720 1.00 66.19 183 ASP A CA 1
ATOM 1337 C C . ASP A 1 183 ? 12.802 -1.774 -26.812 1.00 66.19 183 ASP A C 1
ATOM 1339 O O . ASP A 1 183 ? 13.363 -2.765 -27.267 1.00 66.19 183 ASP A O 1
ATOM 1343 N N . LEU A 1 184 ? 12.940 -1.422 -25.525 1.00 67.81 184 LEU A N 1
ATOM 1344 C CA . LEU A 1 184 ? 13.745 -2.214 -24.583 1.00 67.81 184 LEU A CA 1
ATOM 1345 C C . LEU A 1 184 ? 13.110 -3.572 -24.303 1.00 67.81 184 LEU A C 1
ATOM 1347 O O . LEU A 1 184 ? 13.839 -4.546 -24.172 1.00 67.81 184 LEU A O 1
ATOM 1351 N N . ASP A 1 185 ? 11.781 -3.651 -24.245 1.00 70.44 185 ASP A N 1
ATOM 1352 C CA . ASP A 1 185 ? 11.066 -4.920 -24.067 1.00 70.44 185 ASP A CA 1
ATOM 1353 C C . ASP A 1 185 ? 11.234 -5.818 -25.306 1.00 70.44 185 ASP A C 1
ATOM 1355 O O . ASP A 1 185 ? 11.481 -7.022 -25.222 1.00 70.44 185 ASP A O 1
ATOM 1359 N N . ARG A 1 186 ? 11.226 -5.200 -26.494 1.00 72.75 186 ARG A N 1
ATOM 1360 C CA . ARG A 1 186 ? 11.512 -5.883 -27.760 1.00 72.75 186 ARG A CA 1
ATOM 1361 C C . ARG A 1 186 ? 12.968 -6.353 -27.865 1.00 72.75 186 ARG A C 1
ATOM 1363 O O . ARG A 1 186 ? 13.224 -7.427 -28.405 1.00 72.75 186 ARG A O 1
ATOM 1370 N N . ILE A 1 187 ? 13.916 -5.548 -27.388 1.00 66.38 187 ILE A N 1
ATOM 1371 C CA . ILE A 1 187 ? 15.357 -5.832 -27.441 1.00 66.38 187 ILE A CA 1
ATOM 1372 C C . ILE A 1 187 ? 15.759 -6.853 -26.367 1.00 66.38 187 ILE A C 1
ATOM 1374 O O . ILE A 1 187 ? 16.540 -7.758 -26.655 1.00 66.38 187 ILE A O 1
ATOM 1378 N N . SER A 1 188 ? 15.202 -6.768 -25.157 1.00 72.88 188 SER A N 1
ATOM 1379 C CA . SER A 1 188 ? 15.443 -7.740 -24.082 1.00 72.88 188 SER A CA 1
ATOM 1380 C C . SER A 1 188 ? 14.846 -9.112 -24.413 1.00 72.88 188 SER A C 1
ATOM 1382 O O . SER A 1 188 ? 15.439 -10.136 -24.078 1.00 72.88 188 SER A O 1
ATOM 1384 N N . GLY A 1 189 ? 13.726 -9.141 -25.144 1.00 80.50 189 GLY A N 1
ATOM 1385 C CA . GLY A 1 189 ? 13.111 -10.364 -25.654 1.00 80.50 189 GLY A CA 1
ATOM 1386 C C . GLY A 1 189 ? 13.816 -10.987 -26.867 1.00 80.50 189 GLY A C 1
ATOM 1387 O O . GLY A 1 189 ? 13.496 -12.119 -27.226 1.00 80.50 189 GLY A O 1
ATOM 1388 N N . SER A 1 190 ? 14.763 -10.290 -27.513 1.00 80.31 190 SER A N 1
ATOM 1389 C CA . SER A 1 190 ? 15.483 -10.796 -28.691 1.00 80.31 190 SER A CA 1
ATOM 1390 C C . SER A 1 190 ? 16.955 -10.358 -28.708 1.00 80.31 190 SER A C 1
ATOM 1392 O O . SER A 1 190 ? 17.300 -9.329 -29.299 1.00 80.31 190 SER A O 1
ATOM 1394 N N . PRO A 1 191 ? 17.864 -11.177 -28.144 1.00 74.06 191 PRO A N 1
ATOM 1395 C CA . PRO A 1 191 ? 19.306 -10.922 -28.180 1.00 74.06 191 PRO A CA 1
ATOM 1396 C C . PRO A 1 191 ? 19.846 -10.714 -29.606 1.00 74.06 191 PRO A C 1
ATOM 1398 O O . PRO A 1 191 ? 20.735 -9.894 -29.831 1.00 74.06 191 PRO A O 1
ATOM 1401 N N . ALA A 1 192 ? 19.267 -11.403 -30.595 1.00 77.06 192 ALA A N 1
ATOM 1402 C CA . ALA A 1 192 ? 19.631 -11.267 -32.005 1.00 77.06 192 ALA A CA 1
ATOM 1403 C C . ALA A 1 192 ? 19.270 -9.888 -32.586 1.00 77.06 192 ALA A C 1
ATOM 1405 O O . ALA A 1 192 ? 20.029 -9.341 -33.387 1.00 77.06 192 ALA A O 1
ATOM 1406 N N . ALA A 1 193 ? 18.147 -9.293 -32.165 1.00 75.62 193 ALA A N 1
ATOM 1407 C CA . ALA A 1 193 ? 17.775 -7.940 -32.575 1.00 75.62 193 ALA A CA 1
ATOM 1408 C C . ALA A 1 193 ? 18.760 -6.894 -32.028 1.00 75.62 193 ALA A C 1
ATOM 1410 O O . ALA A 1 193 ? 19.065 -5.916 -32.713 1.00 75.62 193 ALA A O 1
ATOM 1411 N N . LEU A 1 194 ? 19.298 -7.126 -30.827 1.00 76.56 194 LEU A N 1
ATOM 1412 C CA . LEU A 1 194 ? 20.333 -6.288 -30.222 1.00 76.56 194 LEU A CA 1
ATOM 1413 C C . LEU A 1 194 ? 21.627 -6.343 -31.051 1.00 76.56 194 LEU A C 1
ATOM 1415 O O . LEU A 1 194 ? 22.141 -5.302 -31.455 1.00 76.56 194 LEU A O 1
ATOM 1419 N N . LEU A 1 195 ? 22.095 -7.548 -31.398 1.00 78.44 195 LEU A N 1
ATOM 1420 C CA . LEU A 1 195 ? 23.297 -7.745 -32.223 1.00 78.44 195 LEU A CA 1
ATOM 1421 C C . LEU A 1 195 ? 23.165 -7.120 -33.619 1.00 78.44 195 LEU A C 1
ATOM 1423 O O . LEU A 1 195 ? 24.068 -6.409 -34.057 1.00 78.44 195 LEU A O 1
ATOM 1427 N N . ALA A 1 196 ? 22.019 -7.305 -34.279 1.00 79.81 196 ALA A N 1
ATOM 1428 C CA . ALA A 1 196 ? 21.752 -6.701 -35.583 1.00 79.81 196 ALA A CA 1
ATOM 1429 C C . ALA A 1 196 ? 21.749 -5.162 -35.527 1.00 79.81 196 ALA A C 1
ATOM 1431 O O . ALA A 1 196 ? 22.245 -4.507 -36.442 1.00 79.81 196 ALA A O 1
ATOM 1432 N N . THR A 1 197 ? 21.239 -4.578 -34.437 1.00 73.69 197 THR A N 1
ATOM 1433 C CA . THR A 1 197 ? 21.249 -3.118 -34.225 1.00 73.69 197 THR A CA 1
ATOM 1434 C C . THR A 1 197 ? 22.668 -2.584 -34.011 1.00 73.69 197 THR A C 1
ATOM 1436 O O . THR A 1 197 ? 22.979 -1.471 -34.427 1.00 73.69 197 THR A O 1
ATOM 1439 N N . LEU A 1 198 ? 23.552 -3.392 -33.420 1.00 72.75 198 LEU A N 1
ATOM 1440 C CA . LEU A 1 198 ? 24.972 -3.077 -33.244 1.00 72.75 198 LEU A CA 1
ATOM 1441 C C . LEU A 1 198 ? 25.809 -3.286 -34.518 1.00 72.75 198 LEU A C 1
ATOM 1443 O O . LEU A 1 198 ? 27.020 -3.075 -34.489 1.00 72.75 198 LEU A O 1
ATOM 1447 N N . GLY A 1 199 ? 25.195 -3.706 -35.631 1.00 75.88 199 GLY A N 1
ATOM 1448 C CA . GLY A 1 199 ? 25.910 -4.032 -36.866 1.00 75.88 199 GLY A CA 1
ATOM 1449 C C . GLY A 1 199 ? 26.784 -5.284 -36.749 1.00 75.88 199 GLY A C 1
ATOM 1450 O O . GLY A 1 199 ? 27.644 -5.513 -37.598 1.00 75.88 199 GLY A O 1
ATOM 1451 N N . LEU A 1 200 ? 26.575 -6.095 -35.708 1.00 75.56 200 LEU A N 1
ATOM 1452 C CA . LEU A 1 200 ? 27.257 -7.368 -35.537 1.00 75.56 200 LEU A CA 1
ATOM 1453 C C . LEU A 1 200 ? 26.488 -8.447 -36.307 1.00 75.56 200 LEU A C 1
ATOM 1455 O O . LEU A 1 200 ? 25.253 -8.479 -36.252 1.00 75.56 200 LEU A O 1
ATOM 1459 N N . PRO A 1 201 ? 27.181 -9.346 -37.027 1.00 73.62 201 PRO A N 1
ATOM 1460 C CA . PRO A 1 201 ? 26.518 -10.478 -37.647 1.00 73.62 201 PRO A CA 1
ATOM 1461 C C . PRO A 1 201 ? 25.858 -11.306 -36.544 1.00 73.62 201 PRO A C 1
ATOM 1463 O O . PRO A 1 201 ? 26.491 -11.628 -35.536 1.00 73.62 201 PRO A O 1
ATOM 1466 N N . ALA A 1 202 ? 24.577 -11.636 -36.718 1.00 69.81 202 ALA A N 1
ATOM 1467 C CA . ALA A 1 202 ? 23.939 -12.617 -35.858 1.00 69.81 202 ALA A CA 1
ATOM 1468 C C . ALA A 1 202 ? 24.783 -13.892 -35.935 1.00 69.81 202 ALA A C 1
ATOM 1470 O O . ALA A 1 202 ? 25.006 -14.410 -37.031 1.00 69.81 202 ALA A O 1
ATOM 1471 N N . VAL A 1 203 ? 25.294 -14.360 -34.794 1.00 68.00 203 VAL A N 1
ATOM 1472 C CA . VAL A 1 203 ? 25.929 -15.675 -34.726 1.00 68.00 203 VAL A CA 1
ATOM 1473 C C . VAL A 1 203 ? 24.854 -16.643 -35.191 1.00 68.00 203 VAL A C 1
ATOM 1475 O O . VAL A 1 203 ? 23.824 -16.776 -34.526 1.00 68.00 203 VAL A O 1
ATOM 1478 N N . ALA A 1 204 ? 25.033 -17.230 -36.375 1.00 64.75 204 ALA A N 1
ATOM 1479 C CA . ALA A 1 204 ? 24.184 -18.320 -36.807 1.00 64.75 204 ALA A CA 1
ATOM 1480 C C . ALA A 1 204 ? 24.279 -19.353 -35.686 1.00 64.75 204 ALA A C 1
ATOM 1482 O O . ALA A 1 204 ? 25.371 -19.842 -35.397 1.00 64.75 204 ALA A O 1
ATOM 1483 N N . GLN A 1 205 ? 23.177 -19.587 -34.969 1.00 59.91 205 GLN A N 1
ATOM 1484 C CA . GLN A 1 205 ? 23.105 -20.755 -34.111 1.00 59.91 205 GLN A CA 1
ATOM 1485 C C . GLN A 1 205 ? 23.200 -21.927 -35.071 1.00 59.91 205 GLN A C 1
ATOM 1487 O O . GLN A 1 205 ? 22.214 -22.267 -35.722 1.00 59.91 205 GLN A O 1
ATOM 1492 N N . A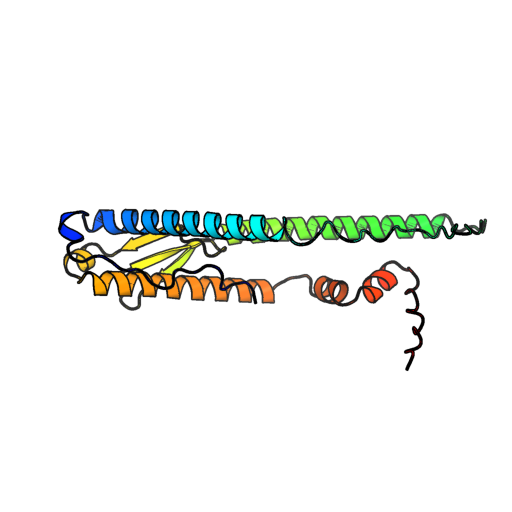SP A 1 206 ? 24.417 -22.442 -35.236 1.00 60.75 206 ASP A N 1
ATOM 1493 C CA . ASP A 1 206 ? 24.649 -23.661 -35.980 1.00 60.75 206 ASP A CA 1
ATOM 1494 C C . ASP A 1 206 ? 23.703 -24.699 -35.396 1.00 60.75 206 ASP A C 1
ATOM 1496 O O . ASP A 1 206 ? 23.660 -24.924 -34.182 1.00 60.75 206 ASP A O 1
ATOM 1500 N N . ASP A 1 207 ? 22.873 -25.224 -36.286 1.00 57.78 207 ASP A N 1
ATOM 1501 C CA . ASP A 1 207 ? 21.847 -26.213 -36.036 1.00 57.78 207 ASP A CA 1
ATOM 1502 C C . ASP A 1 207 ? 22.536 -27.422 -35.396 1.00 57.78 207 ASP A C 1
ATOM 1504 O O . ASP A 1 207 ? 23.145 -28.244 -36.083 1.00 57.78 207 ASP A O 1
ATOM 1508 N N . VAL A 1 208 ? 22.565 -27.467 -34.058 1.00 67.56 208 VAL A N 1
ATOM 1509 C CA . VAL A 1 208 ? 23.182 -28.571 -33.323 1.00 67.56 208 VAL A CA 1
ATOM 1510 C C . VAL A 1 208 ? 22.366 -29.803 -33.697 1.00 67.56 208 VAL A C 1
ATOM 1512 O O . VAL A 1 208 ? 21.188 -29.869 -33.329 1.00 67.56 208 VAL A O 1
ATOM 1515 N N . PRO A 1 209 ? 22.939 -30.773 -34.432 1.00 68.88 209 PRO A N 1
ATOM 1516 C CA . PRO A 1 209 ? 22.180 -31.918 -34.892 1.00 68.88 209 PRO A CA 1
ATOM 1517 C C . PRO A 1 209 ? 21.649 -32.650 -33.662 1.00 68.88 209 PRO A C 1
ATOM 1519 O O . PRO A 1 209 ? 22.424 -33.126 -32.827 1.00 68.88 209 PRO A O 1
ATOM 1522 N N . ARG A 1 210 ? 20.317 -32.713 -33.535 1.00 66.19 210 ARG A N 1
ATOM 1523 C CA . ARG A 1 210 ? 19.654 -33.576 -32.556 1.00 66.19 210 ARG A CA 1
ATOM 1524 C C . ARG A 1 210 ? 20.159 -34.993 -32.802 1.00 66.19 210 ARG A C 1
ATOM 1526 O O . ARG A 1 210 ? 19.868 -35.586 -33.835 1.00 66.19 210 ARG A O 1
ATOM 1533 N N . ARG A 1 211 ? 20.975 -35.496 -31.879 1.00 68.19 211 ARG A N 1
ATOM 1534 C CA . ARG A 1 211 ? 21.301 -36.917 -31.821 1.00 68.19 211 ARG A CA 1
ATOM 1535 C C . ARG A 1 211 ? 20.073 -37.641 -31.280 1.00 68.19 211 ARG A C 1
ATOM 1537 O O . ARG A 1 211 ? 19.688 -37.385 -30.139 1.00 68.19 211 ARG A O 1
ATOM 1544 N N . ASP A 1 212 ? 19.485 -38.468 -32.137 1.00 79.75 212 ASP A N 1
ATOM 1545 C CA . ASP A 1 212 ? 18.515 -39.512 -31.787 1.00 79.75 212 ASP A CA 1
ATOM 1546 C C . ASP A 1 212 ? 19.169 -40.639 -30.967 1.00 79.75 212 ASP A C 1
ATOM 1548 O O . ASP A 1 212 ? 20.388 -40.889 -31.156 1.00 79.75 212 ASP A O 1
#

Mean predicted aligned error: 10.78 Å

Radius of gyration: 28.07 Å; Cα contacts (8 Å, |Δi|>4): 153; chains: 1; bounding box: 63×51×75 Å